Protein AF-A0A7R9CA35-F1 (afdb_monomer)

InterPro domains:
  IPR002125 Cytidine and deoxycytidylate deaminase domain [PF00383] (50-151)
  IPR002125 Cytidine and deoxycytidylate deaminase domain [PF00383] (168-273)
  IPR002125 Cytidine and deoxycytidylate deaminase domain [PS51747] (48-168)
  IPR002125 Cytidine and deoxycytidylate deaminase domain [PS51747] (167-298)
  IPR006262 Cytidine deaminase, homotetrameric [TIGR01354] (52-157)
  IPR006262 Cytidine deaminase, homotetrameric [TIGR01354] (171-296)
  IPR016192 APOBEC/CMP deaminase, zinc-binding [PS00903] (100-141)
  IPR016192 APOBEC/CMP deaminase, zinc-binding [PS00903] (219-262)
  IPR016193 Cytidine deaminase-like [SSF53927] (50-159)
  IPR016193 Cytidine deaminase-like [SSF53927] (167-296)
  IPR050202 Cytidine and Deoxycytidylate Deaminase [PTHR11644] (166-296)

pLDDT: mean 80.81, std 22.02, range [28.42, 98.62]

Foldseek 3Di:
DDDDDDDDDDDDDDDDDDDDDDDDDDPPPPPPVPVVVVVLVVLLPPDQLVVVQQVLQLVQQVVEADPDPPKTKKKWWAANSGDIFIFIWYADPPRVPTDHRLRRRVVVCVVVVTLATAEMEMEIADPPDFDDDDPVSLVVVVVRPPQHWYWTAYSVRLWIKTQHHHPLVLVQQVLQLVQQVVAADPDPPWTKKKWWAFPVGDIFIFIWYADPVRVPTDHGLRRRLVVCVVVVTLGTAEMEMETAPVPPRDFDDDDPVSLLVVVQSPQAYKYWTDYSVDSSIIIIDTSCSVDPPHPDDD

Nearest PDB structures (foldseek):
  2fr6-assembly1_A  TM=9.700E-01  e=1.370E-15  Mus musculus
  1jtk-assembly1_A  TM=9.512E-01  e=8.816E-15  Bacillus subtilis
  1uwz-assembly1_A  TM=9.495E-01  e=9.361E-15  Bacillus subtilis
  1ux0-assembly1_B-2  TM=9.507E-01  e=1.056E-14  Bacillus subtilis
  2d30-assembly1_A  TM=9.631E-01  e=2.930E-14  Bacillus anthracis

Sequence (298 aa):
MLTCEGPGVDGEIGTMAMLGEGRDSWPITVGDTFMSRAANLAKRRRHPNIKQLIRESVSAREMAYAPYSKFTVGAALLCEDGEVVTGCNVENISYGASICAERTALVKAVSCGQIKFRAIAVTADANDGFVPPCGVCRQFIVEFSANMAVYLAKPDFSTVLVSSINSDIQQLVRDSVAARNLAYCPYSKFQVGAALITTDGETFTGCNVENIAYGGSICAERTAIVKAVSSGKQKFKAIAVATDNIKTDSFTSPCGPCRQFIVEFGSDTLVYLAKVNDLATVLVTDIKELLPLSFTDF

Mean predicted aligned error: 13.46 Å

Secondary structure (DSSP, 8-state):
-------------------------------THHHHHHHHHHHTTSPP-HHHHHHHHHHHHTT-B-TTT---EEEEEEETTS-EEEEE-B--SSGGG-B-HHHHHHHHHHHTT---EEEEEEEE--TTS--PPPHHHHHHHHHH-TT-EEEEE-TTSS-EEESS--HHHHHHHHHHHHHHTT-B-TTT---EEEEEEETTS-EEEEE-B--SSGGG-B-HHHHHHHHHHHTT---EEEEEEEE--TTT----PPPHHHHHHHHHT-TT-EEEEEETTEEEEEEEEEHHHHSTT-----

Structure (mmCIF, N/CA/C/O backbone):
data_AF-A0A7R9CA35-F1
#
_entry.id   AF-A0A7R9CA35-F1
#
loop_
_atom_site.group_PDB
_atom_site.id
_atom_si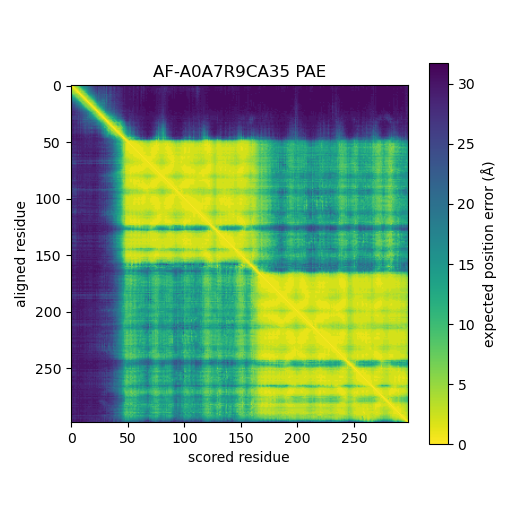te.type_symbol
_atom_site.label_atom_id
_atom_site.label_alt_id
_atom_site.label_comp_id
_atom_site.label_asym_id
_atom_site.label_entity_id
_atom_site.label_seq_id
_atom_site.pdbx_PDB_ins_code
_atom_site.Cartn_x
_atom_site.Cartn_y
_atom_site.Cartn_z
_atom_site.occupancy
_atom_site.B_iso_or_equiv
_atom_site.auth_seq_id
_atom_site.auth_comp_id
_atom_site.auth_asym_id
_atom_site.auth_atom_id
_atom_site.pdbx_PDB_model_num
ATOM 1 N N . MET A 1 1 ? 0.561 -56.477 -36.943 1.00 35.75 1 MET A N 1
ATOM 2 C CA . MET A 1 1 ? 0.472 -57.807 -36.303 1.00 35.75 1 MET A CA 1
ATOM 3 C C . MET A 1 1 ? 0.572 -57.569 -34.805 1.00 35.75 1 MET A C 1
ATOM 5 O O . MET A 1 1 ? 1.575 -57.007 -34.402 1.00 35.75 1 MET A O 1
ATOM 9 N N . LEU A 1 2 ? -0.573 -57.603 -34.105 1.00 32.38 2 LEU A N 1
ATOM 10 C CA . LEU A 1 2 ? -0.983 -58.672 -33.156 1.00 32.38 2 LEU A CA 1
ATOM 11 C C . LEU A 1 2 ? -0.339 -58.419 -31.769 1.00 32.38 2 LEU A C 1
ATOM 13 O O . LEU A 1 2 ? 0.874 -58.305 -31.718 1.00 32.38 2 LEU A O 1
ATOM 17 N N . THR A 1 3 ? -1.027 -58.272 -30.631 1.00 33.59 3 THR A N 1
ATOM 18 C CA . THR A 1 3 ? -2.440 -58.461 -30.238 1.00 33.59 3 THR A CA 1
ATOM 19 C C . THR A 1 3 ? -2.732 -57.714 -28.926 1.00 33.59 3 THR A C 1
ATOM 21 O O . THR A 1 3 ? -1.849 -57.533 -28.092 1.00 33.59 3 THR A O 1
ATOM 24 N N . CYS A 1 4 ? -3.998 -57.325 -28.744 1.00 30.48 4 CYS A N 1
ATOM 25 C CA . CYS A 1 4 ? -4.636 -57.061 -27.453 1.00 30.48 4 CYS A CA 1
ATOM 26 C C . CYS A 1 4 ? -4.977 -58.386 -26.751 1.00 30.48 4 CYS A C 1
ATOM 28 O O . CYS A 1 4 ? -5.426 -59.299 -27.438 1.00 30.48 4 CYS A O 1
ATOM 30 N N . GLU A 1 5 ? -4.921 -58.439 -25.417 1.00 33.19 5 GLU A N 1
ATOM 31 C CA . GLU A 1 5 ? -5.761 -59.343 -24.617 1.00 33.19 5 GLU A CA 1
ATOM 32 C C . GLU A 1 5 ? -6.326 -58.604 -23.395 1.00 33.19 5 GLU A C 1
ATOM 34 O O . GLU A 1 5 ? -5.645 -57.801 -22.757 1.00 33.19 5 GLU A O 1
ATOM 39 N N . GLY A 1 6 ? -7.624 -58.821 -23.171 1.00 33.88 6 GLY A N 1
ATOM 40 C CA . GLY A 1 6 ? -8.457 -58.238 -22.124 1.00 33.88 6 GLY A CA 1
ATOM 41 C C . GLY A 1 6 ? -8.621 -59.151 -20.891 1.00 33.88 6 GLY A C 1
ATOM 42 O O . GLY A 1 6 ? -7.761 -59.988 -20.643 1.00 33.88 6 GLY A O 1
ATOM 43 N N . PRO A 1 7 ? -9.692 -58.965 -20.091 1.00 46.47 7 PRO A N 1
ATOM 44 C CA . PRO A 1 7 ? -9.645 -59.033 -18.627 1.00 46.47 7 PRO A CA 1
ATOM 45 C C . PRO A 1 7 ? -10.129 -60.360 -18.017 1.00 46.47 7 PRO A C 1
ATOM 47 O O . PRO A 1 7 ? -10.939 -61.069 -18.608 1.00 46.47 7 PRO A O 1
ATOM 50 N N . GLY A 1 8 ? -9.693 -60.636 -16.782 1.00 30.84 8 GLY A N 1
ATOM 51 C CA . GLY A 1 8 ? -10.238 -61.688 -15.918 1.00 30.84 8 GLY A CA 1
ATOM 52 C C . GLY A 1 8 ? -11.076 -61.098 -14.782 1.00 30.84 8 GLY A C 1
ATOM 53 O O . GLY A 1 8 ? -10.572 -60.318 -13.975 1.00 30.84 8 GLY A O 1
ATOM 54 N N . VAL A 1 9 ? -12.353 -61.467 -14.756 1.00 41.25 9 VAL A N 1
ATOM 55 C CA . VAL A 1 9 ? -13.297 -61.328 -13.637 1.00 41.25 9 VAL A CA 1
ATOM 56 C C . VAL A 1 9 ? -13.246 -62.593 -12.772 1.00 41.25 9 VAL A C 1
ATOM 58 O O . VAL A 1 9 ? -12.962 -63.661 -13.308 1.00 41.25 9 VAL A O 1
ATOM 61 N N . ASP A 1 10 ? -13.474 -62.457 -11.459 1.00 33.00 10 ASP A N 1
ATOM 62 C CA . ASP A 1 10 ? -14.400 -63.274 -10.640 1.00 33.00 10 ASP A CA 1
ATOM 63 C C . ASP A 1 10 ? -14.016 -63.283 -9.145 1.00 33.00 10 ASP A C 1
ATOM 65 O O . ASP A 1 10 ? -12.854 -63.473 -8.786 1.00 33.00 10 ASP A O 1
ATOM 69 N N . GLY A 1 11 ? -15.026 -63.149 -8.270 1.00 31.33 11 GLY A N 1
ATOM 70 C CA . GLY A 1 11 ? -14.991 -63.721 -6.916 1.00 31.33 11 GLY A CA 1
ATOM 71 C C . GLY A 1 11 ? -15.410 -62.812 -5.754 1.00 31.33 11 GLY A C 1
ATOM 72 O O . GLY A 1 11 ? -14.559 -62.322 -5.018 1.00 31.33 11 GLY A O 1
ATOM 73 N N . GLU A 1 12 ? -16.719 -62.660 -5.532 1.00 38.72 12 GLU A N 1
ATOM 74 C CA . GLU A 1 12 ? -17.298 -62.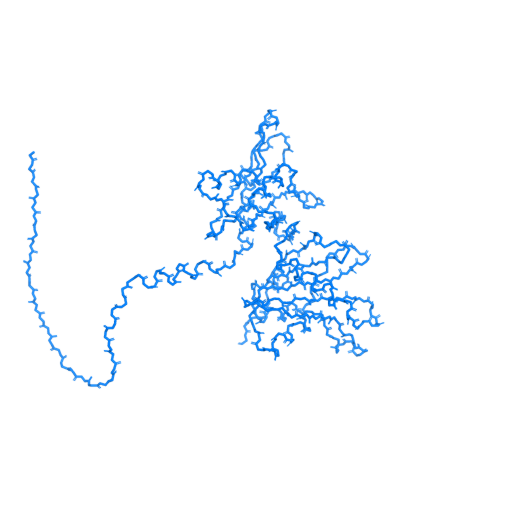239 -4.247 1.00 38.72 12 GLU A CA 1
ATOM 75 C C . GLU A 1 12 ? -17.098 -63.309 -3.156 1.00 38.72 12 GLU A C 1
ATOM 77 O O . GLU A 1 12 ? -17.287 -64.499 -3.405 1.00 38.72 12 GLU A O 1
ATOM 82 N N . ILE A 1 13 ? -16.851 -62.879 -1.915 1.00 36.47 13 ILE A N 1
ATOM 83 C CA . ILE A 1 13 ? -17.350 -63.562 -0.710 1.00 36.47 13 ILE A CA 1
ATOM 84 C C . ILE A 1 13 ? -17.593 -62.514 0.375 1.00 36.47 13 ILE A C 1
ATOM 86 O O . ILE A 1 13 ? -16.672 -61.844 0.841 1.00 36.47 13 ILE A O 1
ATOM 90 N N . GLY A 1 14 ? -18.866 -62.346 0.728 1.00 31.11 14 GLY A N 1
ATOM 91 C CA . GLY A 1 14 ? -19.321 -61.435 1.765 1.00 31.11 14 GLY A CA 1
ATOM 92 C C . GLY A 1 14 ? -19.189 -62.007 3.175 1.00 31.11 14 GLY A C 1
ATOM 93 O O . GLY A 1 14 ? -19.218 -63.218 3.387 1.00 31.11 14 GLY A O 1
ATOM 94 N N . THR A 1 15 ? -19.168 -61.099 4.148 1.00 36.38 15 THR A N 1
ATOM 95 C CA . THR A 1 15 ? -19.525 -61.401 5.535 1.00 36.38 15 THR A CA 1
ATOM 96 C C . THR A 1 15 ? -20.437 -60.287 6.039 1.00 36.38 15 THR A C 1
ATOM 98 O O . THR A 1 15 ? -20.001 -59.162 6.273 1.00 36.38 15 THR A O 1
ATOM 101 N N . MET A 1 16 ? -21.730 -60.599 6.166 1.00 29.47 16 MET A N 1
ATOM 102 C CA . MET A 1 16 ? -22.692 -59.795 6.919 1.00 29.47 16 MET A CA 1
ATOM 103 C C . MET A 1 16 ? -22.379 -59.900 8.415 1.00 29.47 16 MET A C 1
ATOM 105 O O . MET A 1 16 ? -22.280 -61.005 8.947 1.00 29.47 16 MET A O 1
ATOM 109 N N . ALA A 1 17 ? -22.342 -58.764 9.105 1.00 33.31 17 ALA A N 1
ATOM 110 C CA . ALA A 1 17 ? -22.618 -58.690 10.535 1.00 33.31 17 ALA A CA 1
ATOM 111 C C . ALA A 1 17 ? -23.744 -57.671 10.757 1.00 33.31 17 ALA A C 1
ATOM 113 O O . ALA A 1 17 ? -23.716 -56.559 10.232 1.00 33.31 17 ALA A O 1
ATOM 114 N N . MET A 1 18 ? -24.770 -58.123 11.476 1.00 29.39 18 MET A N 1
ATOM 115 C CA . MET A 1 18 ? -26.049 -57.458 11.710 1.00 29.39 18 MET A CA 1
ATOM 116 C C . MET A 1 18 ? -25.934 -56.258 12.668 1.00 29.39 18 MET A C 1
ATOM 118 O O . MET A 1 18 ? -25.390 -56.374 13.760 1.00 29.39 18 MET A O 1
ATOM 122 N N . LEU A 1 19 ? -26.502 -55.139 12.212 1.00 30.81 19 LEU A N 1
ATOM 123 C CA . LEU A 1 19 ? -27.380 -54.166 12.882 1.00 30.81 19 LEU A CA 1
ATOM 124 C C . LEU A 1 19 ? -27.289 -53.966 14.412 1.00 30.81 19 LEU A C 1
ATOM 126 O O . LEU A 1 19 ? -27.700 -54.813 15.201 1.00 30.81 19 LEU A O 1
ATOM 130 N N . GLY A 1 20 ? -26.936 -52.732 14.788 1.00 28.97 20 GLY A N 1
ATOM 131 C CA . GLY A 1 20 ? -27.356 -52.054 16.017 1.00 28.97 20 GLY A CA 1
ATOM 132 C C . GLY A 1 20 ? -27.828 -50.637 15.666 1.00 28.97 20 GLY A C 1
ATOM 133 O O . GLY A 1 20 ? -27.117 -49.891 14.999 1.00 28.97 20 GLY A O 1
ATOM 134 N N . GLU A 1 21 ? -29.064 -50.319 16.037 1.00 32.28 21 GLU A N 1
ATOM 135 C CA . GLU A 1 21 ? -29.878 -49.187 15.579 1.00 32.28 21 GLU A CA 1
ATOM 136 C C . GLU A 1 21 ? -29.430 -47.811 16.110 1.00 32.28 21 GLU A C 1
ATOM 138 O O . GLU A 1 21 ? -29.027 -47.687 17.266 1.00 32.28 21 GLU A O 1
ATOM 143 N N . GLY A 1 22 ? -29.620 -46.745 15.312 1.00 28.59 22 GLY A N 1
ATOM 144 C CA . GLY A 1 22 ? -29.731 -45.389 15.866 1.00 28.59 22 GLY A CA 1
ATOM 145 C C . GLY A 1 22 ? -29.418 -44.199 14.949 1.00 28.59 22 GLY A C 1
ATOM 146 O O . GLY A 1 22 ? -28.342 -43.627 15.059 1.00 28.59 22 GLY A O 1
ATOM 147 N N . ARG A 1 23 ? -30.444 -43.745 14.211 1.00 31.84 23 ARG A N 1
ATOM 148 C CA . ARG A 1 23 ? -30.693 -42.374 13.694 1.00 31.84 23 ARG A CA 1
ATOM 149 C C . ARG A 1 23 ? -29.900 -41.859 12.472 1.00 31.84 23 ARG A C 1
ATOM 151 O O . ARG A 1 23 ? -28.721 -41.542 12.539 1.00 31.84 23 ARG A O 1
ATOM 158 N N . ASP A 1 24 ? -30.667 -41.691 11.390 1.00 38.12 24 ASP A N 1
ATOM 159 C CA . ASP A 1 24 ? -30.582 -40.687 10.321 1.00 38.12 24 ASP A CA 1
ATOM 160 C C . ASP A 1 24 ? -29.220 -40.431 9.659 1.00 38.12 24 ASP A C 1
ATOM 162 O O . ASP A 1 24 ? -28.545 -39.438 9.920 1.00 38.12 24 ASP A O 1
ATOM 166 N N . SER A 1 25 ? -28.878 -41.258 8.668 1.00 28.75 25 SER A N 1
ATOM 167 C CA . SER A 1 25 ? -27.943 -40.854 7.613 1.00 28.75 25 SER A CA 1
ATOM 168 C C . SER A 1 25 ? -28.468 -41.273 6.237 1.00 28.75 25 SER A C 1
ATOM 170 O O . SER A 1 25 ? -28.515 -42.446 5.879 1.00 28.75 25 SER A O 1
ATOM 172 N N . TRP A 1 26 ? -28.900 -40.284 5.453 1.00 28.42 26 TRP A N 1
ATOM 173 C CA . TRP A 1 26 ? -29.077 -40.432 4.009 1.00 28.42 26 TRP A CA 1
ATOM 174 C C . TRP A 1 26 ? -27.687 -40.481 3.358 1.00 28.42 26 TRP A C 1
ATOM 176 O O . TRP A 1 26 ? -26.881 -39.587 3.636 1.00 28.42 26 TRP A O 1
ATOM 186 N N . PRO A 1 27 ? -27.374 -41.434 2.461 1.00 29.55 27 PRO A N 1
ATOM 187 C CA . PRO A 1 27 ? -26.134 -41.382 1.707 1.00 29.55 27 PRO A CA 1
ATOM 188 C C . PRO A 1 27 ? -26.319 -40.396 0.550 1.00 29.55 27 PRO A C 1
ATOM 190 O O . PRO A 1 27 ? -26.683 -40.772 -0.561 1.00 29.55 27 PRO A O 1
ATOM 193 N N . ILE A 1 28 ? -26.088 -39.108 0.801 1.00 33.56 28 ILE A N 1
ATOM 194 C CA . ILE A 1 28 ? -25.865 -38.161 -0.292 1.00 33.56 28 ILE A CA 1
ATOM 195 C C . ILE A 1 28 ? -24.422 -38.371 -0.743 1.00 33.56 28 ILE A C 1
ATOM 197 O O . ILE A 1 28 ? -23.481 -37.907 -0.101 1.00 33.56 28 ILE A O 1
ATOM 201 N N . THR A 1 29 ? -24.235 -39.082 -1.851 1.00 32.97 29 THR A N 1
ATOM 202 C CA . THR A 1 29 ? -22.965 -39.078 -2.578 1.00 32.97 29 THR A CA 1
ATOM 203 C C . THR A 1 29 ? -22.799 -37.687 -3.187 1.00 32.97 29 THR A C 1
ATOM 205 O O . THR A 1 29 ? -23.335 -37.377 -4.250 1.00 32.97 29 THR A O 1
ATOM 208 N N . VAL A 1 30 ? -22.103 -36.796 -2.479 1.00 33.69 30 VAL A N 1
ATOM 209 C CA . VAL A 1 30 ? -21.713 -35.498 -3.031 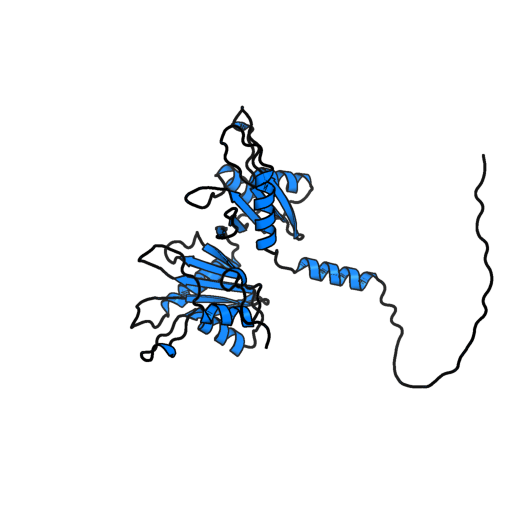1.00 33.69 30 VAL A CA 1
ATOM 210 C C . VAL A 1 30 ? -20.568 -35.765 -4.000 1.00 33.69 30 VAL A C 1
ATOM 212 O O . VAL A 1 30 ? -19.435 -35.970 -3.580 1.00 33.69 30 VAL A O 1
ATOM 215 N N . GLY A 1 31 ? -20.873 -35.812 -5.298 1.00 29.69 31 GLY A N 1
ATOM 216 C CA . GLY A 1 31 ? -19.854 -35.948 -6.335 1.00 29.69 31 GLY A CA 1
ATOM 217 C C . GLY A 1 31 ? -18.775 -34.865 -6.212 1.00 29.69 31 GLY A C 1
ATOM 218 O O . GLY A 1 31 ? -19.074 -33.704 -5.904 1.00 29.69 31 GLY A O 1
ATOM 219 N N . ASP A 1 32 ? -17.529 -35.244 -6.507 1.00 37.75 32 ASP A N 1
ATOM 220 C CA . ASP A 1 32 ? -16.278 -34.463 -6.399 1.00 37.75 32 ASP A CA 1
ATOM 221 C C . ASP A 1 32 ? -16.275 -33.087 -7.111 1.00 37.75 32 ASP A C 1
ATOM 223 O O . ASP A 1 32 ? -15.336 -32.287 -7.027 1.00 37.75 32 ASP A O 1
ATOM 227 N N . THR A 1 33 ? -17.362 -32.737 -7.789 1.00 40.84 33 THR A N 1
ATOM 228 C CA . THR A 1 33 ? -17.578 -31.458 -8.467 1.00 40.84 33 THR A CA 1
ATOM 229 C C . THR A 1 33 ? -18.056 -30.312 -7.564 1.00 40.84 33 THR A C 1
ATOM 231 O O . THR A 1 33 ? -18.001 -29.157 -7.990 1.00 40.84 33 THR A O 1
ATOM 234 N N . PHE A 1 34 ? -18.501 -30.569 -6.323 1.00 35.84 34 PHE A N 1
ATOM 235 C CA . PHE A 1 34 ? -18.959 -29.493 -5.420 1.00 35.84 34 PHE A CA 1
ATOM 236 C C . PHE A 1 34 ? -17.832 -28.926 -4.537 1.00 35.84 34 PHE A C 1
ATOM 238 O O . PHE A 1 34 ? -17.705 -27.706 -4.399 1.00 35.84 34 PHE A O 1
ATOM 245 N N . MET A 1 35 ? -16.937 -29.785 -4.035 1.00 32.56 35 MET A N 1
ATOM 246 C CA . MET A 1 35 ? -15.758 -29.366 -3.260 1.00 32.56 35 MET A CA 1
ATOM 247 C C . MET A 1 35 ? -14.710 -28.654 -4.129 1.00 32.56 35 MET A C 1
ATOM 249 O O . MET A 1 35 ? -14.099 -27.679 -3.691 1.00 32.56 35 MET A O 1
ATOM 253 N N . SER A 1 36 ? -14.556 -29.055 -5.396 1.00 35.44 36 SER A N 1
ATOM 254 C CA . SER A 1 36 ? -13.634 -28.411 -6.346 1.00 35.44 36 SER A CA 1
ATOM 255 C C . SER A 1 36 ? -14.113 -27.030 -6.814 1.00 35.44 36 SER A C 1
ATOM 257 O O . SER A 1 36 ? -13.292 -26.139 -7.047 1.00 35.44 36 SER A O 1
ATOM 259 N N . ARG A 1 37 ? -15.431 -26.795 -6.886 1.00 36.41 37 ARG A N 1
ATOM 260 C CA . ARG A 1 37 ? -16.004 -25.463 -7.149 1.00 36.41 37 ARG A CA 1
ATOM 261 C C . ARG A 1 37 ? -15.918 -24.550 -5.930 1.00 36.41 37 ARG A C 1
ATOM 263 O O . ARG A 1 37 ? -15.516 -23.403 -6.096 1.00 36.41 37 ARG A O 1
ATOM 270 N N . ALA A 1 38 ? -16.208 -25.043 -4.725 1.00 35.78 38 ALA A N 1
ATOM 271 C CA . ALA A 1 38 ? -16.075 -24.267 -3.489 1.00 35.78 38 ALA A CA 1
ATOM 272 C C . ALA A 1 38 ? -14.611 -23.893 -3.186 1.00 35.78 38 ALA A C 1
ATOM 274 O O . ALA A 1 38 ? -14.333 -22.744 -2.845 1.00 35.78 38 ALA A O 1
ATOM 275 N N . ALA A 1 39 ? -13.658 -24.806 -3.411 1.00 35.47 39 ALA A N 1
ATOM 276 C CA . ALA A 1 39 ? -12.225 -24.532 -3.278 1.00 35.47 39 ALA A CA 1
ATOM 277 C C . ALA A 1 39 ? -11.708 -23.529 -4.331 1.00 35.47 39 ALA A C 1
ATOM 279 O O . ALA A 1 39 ? -10.893 -22.660 -4.012 1.00 35.47 39 ALA A O 1
ATOM 280 N N . ASN A 1 40 ? -12.222 -23.579 -5.568 1.00 35.16 40 ASN A N 1
ATOM 281 C CA . ASN A 1 40 ? -11.909 -22.585 -6.604 1.00 35.16 40 ASN A CA 1
ATOM 282 C C . ASN A 1 40 ? -12.589 -21.223 -6.360 1.00 35.16 40 ASN A C 1
ATOM 284 O O . ASN A 1 40 ? -11.999 -20.182 -6.642 1.00 35.16 40 ASN A O 1
ATOM 288 N N . LEU A 1 41 ? -13.792 -21.195 -5.780 1.00 34.69 41 LEU A N 1
ATOM 289 C CA . LEU A 1 41 ? -14.470 -19.967 -5.340 1.00 34.69 41 LEU A CA 1
ATOM 290 C C . LEU A 1 41 ? -13.784 -19.332 -4.118 1.00 34.69 41 LEU A C 1
ATOM 292 O O . LEU A 1 41 ? -13.698 -18.107 -4.042 1.00 34.69 41 LEU A O 1
ATOM 296 N N . ALA A 1 42 ? -13.231 -20.142 -3.210 1.00 32.56 42 ALA A N 1
ATOM 297 C CA . ALA A 1 42 ? -12.430 -19.680 -2.077 1.00 32.56 42 ALA A CA 1
ATOM 298 C C . ALA A 1 42 ? -11.055 -19.135 -2.511 1.00 32.56 42 ALA A C 1
ATOM 300 O O . ALA A 1 42 ? -10.585 -18.151 -1.938 1.00 32.56 42 ALA A O 1
ATOM 301 N N . LYS A 1 43 ? -10.438 -19.696 -3.565 1.00 35.03 43 LYS A N 1
ATOM 302 C CA . LYS A 1 43 ? -9.240 -19.113 -4.205 1.00 35.03 43 LYS A CA 1
ATOM 303 C C . LYS A 1 43 ? -9.532 -17.773 -4.892 1.00 35.03 43 LYS A C 1
ATOM 305 O O . LYS A 1 43 ? -8.723 -16.860 -4.785 1.00 35.03 43 LYS A O 1
ATOM 310 N N . ARG A 1 44 ? -10.708 -17.612 -5.513 1.00 37.59 44 ARG A N 1
ATOM 311 C CA . ARG A 1 44 ? -11.120 -16.378 -6.218 1.00 37.59 44 ARG A CA 1
ATOM 312 C C . ARG A 1 44 ? -11.368 -15.159 -5.316 1.00 37.59 44 ARG A C 1
ATOM 314 O O . ARG A 1 44 ? -11.460 -14.050 -5.835 1.00 37.59 44 ARG A O 1
ATOM 321 N N . ARG A 1 45 ? -11.488 -15.336 -3.992 1.00 34.97 45 ARG A N 1
ATOM 322 C CA . ARG A 1 45 ? -11.803 -14.256 -3.028 1.00 34.97 45 ARG A CA 1
ATOM 323 C C . ARG A 1 45 ? -10.712 -13.995 -1.988 1.00 34.97 45 ARG A C 1
ATOM 325 O O . ARG A 1 45 ? -10.966 -13.273 -1.028 1.00 34.97 45 ARG A O 1
ATOM 332 N N . ARG A 1 46 ? -9.503 -14.542 -2.149 1.00 39.31 46 ARG A N 1
ATOM 333 C CA . ARG A 1 46 ? -8.360 -14.036 -1.379 1.00 39.31 46 ARG A CA 1
ATOM 334 C C . ARG A 1 46 ? -7.936 -12.720 -2.012 1.00 39.31 46 ARG A C 1
ATOM 336 O O . ARG A 1 46 ? -7.595 -12.694 -3.193 1.00 39.31 46 ARG A O 1
ATOM 343 N N . HIS A 1 47 ? -7.984 -11.633 -1.240 1.00 41.59 47 HIS A N 1
ATOM 344 C CA . HIS A 1 47 ? -7.256 -10.434 -1.640 1.00 41.59 47 HIS A CA 1
ATOM 345 C C . HIS A 1 47 ? -5.819 -10.842 -1.934 1.00 41.59 47 HIS A C 1
ATOM 347 O O . HIS A 1 47 ? -5.260 -11.654 -1.187 1.00 41.59 47 HIS A O 1
ATOM 353 N N . PRO A 1 48 ? -5.242 -10.347 -3.034 1.00 53.38 48 PRO A N 1
ATOM 354 C CA . PRO A 1 48 ? -3.865 -10.655 -3.353 1.00 53.38 48 PRO A CA 1
ATOM 355 C C . PRO A 1 48 ? -2.994 -10.320 -2.154 1.00 53.38 48 PRO A C 1
ATOM 357 O O . PRO A 1 48 ? -3.110 -9.242 -1.569 1.00 53.38 48 PRO A O 1
ATOM 360 N N . ASN A 1 49 ? -2.136 -11.260 -1.769 1.00 71.06 49 ASN A N 1
ATOM 361 C CA . ASN A 1 49 ? -1.159 -10.986 -0.738 1.00 71.06 49 ASN A CA 1
ATOM 362 C C . ASN A 1 49 ? -0.167 -9.979 -1.332 1.00 71.06 49 ASN A C 1
ATOM 364 O O . ASN A 1 49 ? 0.736 -10.364 -2.068 1.00 71.06 49 ASN A O 1
ATOM 368 N N . ILE A 1 50 ? -0.359 -8.687 -1.057 1.00 75.00 50 ILE A N 1
ATOM 369 C CA . ILE A 1 50 ? 0.505 -7.608 -1.557 1.00 75.00 50 ILE A CA 1
ATOM 370 C C . ILE A 1 50 ? 1.973 -7.908 -1.219 1.00 75.00 50 ILE A C 1
ATOM 372 O O . ILE A 1 50 ? 2.846 -7.661 -2.044 1.00 75.00 50 ILE A O 1
ATOM 376 N N . LYS A 1 51 ? 2.252 -8.560 -0.077 1.00 74.69 51 LYS A N 1
ATOM 377 C CA . LYS A 1 51 ? 3.607 -9.018 0.266 1.00 74.69 51 LYS A CA 1
ATOM 378 C C . LYS A 1 51 ? 4.155 -10.028 -0.737 1.00 74.69 51 LYS A C 1
ATOM 380 O O . LYS A 1 51 ? 5.340 -10.012 -1.041 1.00 74.69 51 LYS A O 1
ATOM 385 N N . GLN A 1 52 ? 3.324 -10.952 -1.219 1.00 84.00 52 GLN A N 1
ATOM 386 C CA . GLN A 1 52 ? 3.730 -11.878 -2.274 1.00 84.00 52 GLN A CA 1
ATOM 387 C C . GLN A 1 52 ? 4.047 -11.110 -3.557 1.00 84.00 52 GLN A C 1
ATOM 389 O O . GLN A 1 52 ? 5.119 -11.318 -4.109 1.00 84.00 52 GLN A O 1
ATOM 394 N N . LEU A 1 53 ? 3.185 -10.173 -3.963 1.00 87.88 53 LEU A N 1
ATOM 395 C CA . LEU A 1 53 ? 3.411 -9.361 -5.160 1.00 87.88 53 LEU A CA 1
ATOM 396 C C . LEU A 1 53 ? 4.739 -8.589 -5.082 1.00 87.88 53 LEU A C 1
ATOM 398 O O . LEU A 1 53 ? 5.517 -8.602 -6.029 1.00 87.88 53 LEU A O 1
ATOM 402 N N . ILE A 1 54 ? 5.041 -7.987 -3.928 1.00 88.06 54 ILE A N 1
ATOM 403 C CA . ILE A 1 54 ? 6.307 -7.277 -3.699 1.00 88.06 54 ILE A CA 1
ATOM 404 C C . ILE A 1 54 ? 7.501 -8.243 -3.682 1.00 88.06 54 ILE A C 1
ATOM 406 O O . ILE A 1 54 ? 8.536 -7.958 -4.272 1.00 88.06 54 ILE A O 1
ATOM 410 N N . ARG A 1 55 ? 7.388 -9.410 -3.035 1.00 88.94 55 ARG A N 1
ATOM 411 C CA . ARG A 1 55 ? 8.454 -10.433 -3.060 1.00 88.94 55 ARG A CA 1
ATOM 412 C C . ARG A 1 55 ? 8.768 -10.900 -4.469 1.00 88.94 55 ARG A C 1
ATOM 414 O O . ARG A 1 55 ? 9.937 -11.057 -4.811 1.00 88.94 55 ARG A O 1
ATOM 421 N N . GLU A 1 56 ? 7.745 -11.070 -5.289 1.00 93.62 56 GLU A N 1
ATOM 422 C CA . GLU A 1 56 ? 7.919 -11.441 -6.685 1.00 93.62 56 GLU A CA 1
ATOM 423 C C . GLU A 1 56 ? 8.559 -10.314 -7.507 1.00 93.62 56 GLU A C 1
ATOM 425 O O . GLU A 1 56 ? 9.427 -10.607 -8.327 1.00 93.62 56 GLU A O 1
ATOM 430 N N . SER A 1 57 ? 8.238 -9.036 -7.257 1.00 95.06 57 SER A N 1
ATOM 431 C CA . SER A 1 57 ? 8.911 -7.921 -7.944 1.00 95.06 57 SER A CA 1
ATOM 432 C C . SER A 1 57 ? 10.373 -7.776 -7.518 1.00 95.06 57 SER A C 1
ATOM 434 O O . SER A 1 57 ? 11.226 -7.533 -8.371 1.00 95.06 57 SER A O 1
ATOM 436 N N . VAL A 1 58 ? 10.690 -7.997 -6.236 1.00 92.81 58 VAL A N 1
ATOM 437 C CA . VAL A 1 58 ? 12.076 -8.039 -5.736 1.00 92.81 58 VAL A CA 1
ATOM 438 C C . VAL A 1 58 ? 12.847 -9.188 -6.385 1.00 92.81 58 VAL A C 1
ATOM 440 O O . VAL A 1 58 ? 13.927 -8.966 -6.919 1.00 92.81 58 VAL A O 1
ATOM 443 N N . SER A 1 59 ? 12.283 -10.398 -6.426 1.00 94.44 59 SER A N 1
ATOM 444 C CA . SER A 1 59 ? 12.944 -11.535 -7.078 1.00 94.44 59 SER A CA 1
ATOM 445 C C . SER A 1 59 ? 13.121 -11.326 -8.584 1.00 94.44 59 SER A C 1
ATOM 447 O O . SER A 1 59 ? 14.131 -11.745 -9.141 1.00 94.44 59 SER A O 1
ATOM 449 N N . ALA A 1 60 ? 12.157 -10.690 -9.257 1.00 96.75 60 ALA A N 1
ATOM 450 C CA . ALA A 1 60 ? 12.241 -10.416 -10.687 1.00 96.75 60 ALA A CA 1
ATOM 451 C C . ALA A 1 60 ? 13.373 -9.436 -11.021 1.00 96.75 60 ALA A C 1
ATOM 453 O O . ALA A 1 60 ? 14.010 -9.575 -12.063 1.00 96.75 60 ALA A O 1
ATOM 454 N N . ARG A 1 61 ? 13.653 -8.475 -10.132 1.00 96.19 61 ARG A N 1
ATOM 455 C CA . ARG A 1 61 ? 14.731 -7.490 -10.294 1.00 96.19 61 ARG A CA 1
ATOM 456 C C . ARG A 1 61 ? 16.097 -8.147 -10.495 1.00 96.19 61 ARG A C 1
ATOM 458 O O . ARG A 1 61 ? 16.876 -7.664 -11.311 1.00 96.19 61 ARG A O 1
ATOM 465 N N . GLU A 1 62 ? 16.364 -9.249 -9.799 1.00 95.44 62 GLU A N 1
ATOM 466 C CA . GLU A 1 62 ? 17.636 -9.985 -9.887 1.00 95.44 62 GLU A CA 1
ATOM 467 C C . GLU A 1 62 ? 17.887 -10.584 -11.283 1.00 95.44 62 GLU A C 1
ATOM 469 O O . GLU A 1 62 ? 19.018 -10.906 -11.633 1.00 95.44 62 GLU A O 1
ATOM 474 N N . MET A 1 63 ? 16.843 -10.685 -12.113 1.00 97.00 63 MET A N 1
ATOM 475 C CA . MET A 1 63 ? 16.926 -11.182 -13.490 1.00 97.00 63 MET A CA 1
ATOM 476 C C . MET A 1 63 ? 17.153 -10.072 -14.528 1.00 97.00 63 MET A C 1
ATOM 478 O O . MET A 1 63 ? 17.190 -10.360 -15.725 1.00 97.00 63 MET A O 1
ATOM 482 N N . ALA A 1 64 ? 17.264 -8.811 -14.102 1.00 97.38 64 ALA A N 1
ATOM 483 C CA . ALA A 1 64 ? 17.403 -7.671 -15.000 1.00 97.38 64 ALA A CA 1
ATOM 484 C C . ALA A 1 64 ? 18.697 -7.726 -15.826 1.00 97.38 64 ALA A C 1
ATOM 486 O O . ALA A 1 64 ? 19.791 -7.964 -15.311 1.00 97.38 64 ALA A O 1
ATOM 487 N N . TYR A 1 65 ? 18.583 -7.398 -17.112 1.00 97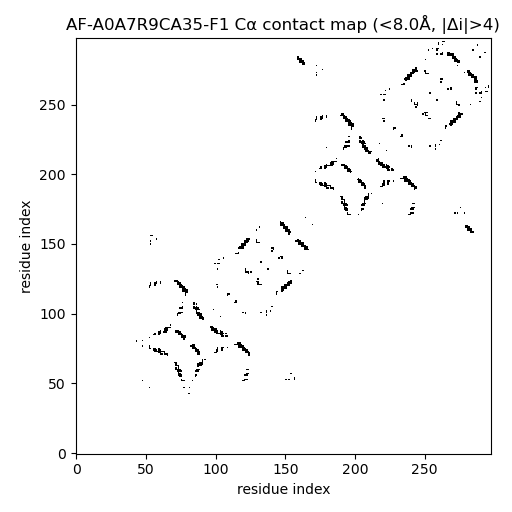.56 65 TYR A N 1
ATOM 488 C CA . TYR A 1 65 ? 19.730 -7.187 -17.989 1.00 97.56 65 TYR A CA 1
ATOM 489 C C . TYR A 1 65 ? 19.961 -5.683 -18.149 1.00 97.56 65 TYR A C 1
ATOM 491 O O . TYR A 1 65 ? 19.354 -5.049 -19.011 1.00 97.56 65 TYR A O 1
ATOM 499 N N . ALA A 1 66 ? 20.825 -5.111 -17.303 1.00 96.50 66 ALA A N 1
ATOM 500 C CA . ALA A 1 66 ? 21.080 -3.666 -17.249 1.00 96.50 66 ALA A CA 1
ATOM 501 C C . ALA A 1 66 ? 22.577 -3.288 -17.356 1.00 96.50 66 ALA A C 1
ATOM 503 O O . ALA A 1 66 ? 23.138 -2.674 -16.441 1.00 96.50 66 ALA A O 1
ATOM 504 N N . PRO A 1 67 ? 23.294 -3.689 -18.426 1.00 96.44 67 PRO A N 1
ATOM 505 C CA . PRO A 1 67 ? 24.723 -3.429 -18.544 1.00 96.44 67 PRO A CA 1
ATOM 506 C C . PRO A 1 67 ? 25.074 -1.953 -18.774 1.00 96.44 67 PRO A C 1
ATOM 508 O O . PRO A 1 67 ? 26.221 -1.601 -18.494 1.00 96.44 67 PRO A O 1
ATOM 511 N N . TYR A 1 68 ? 24.152 -1.113 -19.254 1.00 95.06 68 TYR A N 1
ATOM 512 C CA . TYR A 1 68 ? 24.423 0.290 -19.574 1.00 95.06 68 TYR A CA 1
ATOM 513 C C . TYR A 1 68 ? 24.155 1.190 -18.371 1.00 95.06 68 TYR A C 1
ATOM 515 O O . TYR A 1 68 ? 25.057 1.906 -17.943 1.00 95.06 68 TYR A O 1
ATOM 523 N N . SER A 1 69 ? 22.954 1.128 -17.787 1.00 93.31 69 SER A N 1
ATOM 524 C CA . SER A 1 69 ? 22.605 1.991 -16.64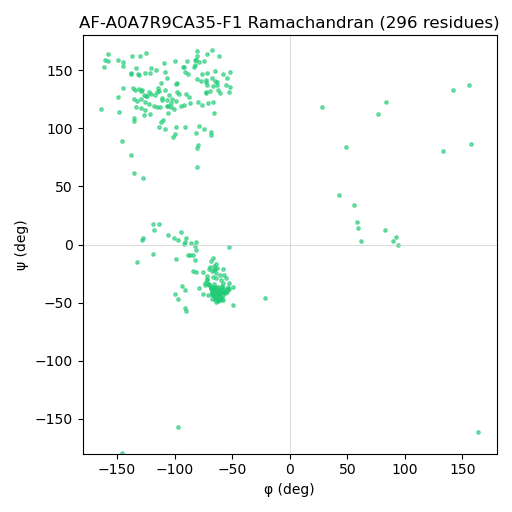6 1.00 93.31 69 SER A CA 1
ATOM 525 C C . SER A 1 69 ? 23.114 1.473 -15.301 1.00 93.31 69 SER A C 1
ATOM 527 O O . SER A 1 69 ? 23.242 2.254 -14.362 1.00 93.31 69 SER A O 1
ATOM 529 N N . LYS A 1 70 ? 23.368 0.159 -15.190 1.00 94.81 70 LYS A N 1
ATOM 530 C CA . LYS A 1 70 ? 23.584 -0.551 -13.913 1.00 94.81 70 LYS A CA 1
ATOM 531 C C . LYS A 1 70 ? 22.411 -0.427 -12.936 1.00 94.81 70 LYS A C 1
ATOM 533 O O . LYS A 1 70 ? 22.568 -0.672 -11.744 1.00 94.81 70 LYS A O 1
ATOM 538 N N . PHE A 1 71 ? 21.235 -0.076 -13.444 1.00 94.44 71 PHE A N 1
ATOM 539 C CA . PHE A 1 71 ? 20.045 0.170 -12.655 1.00 94.44 71 PHE A CA 1
ATOM 540 C C . PHE A 1 71 ? 19.022 -0.942 -12.889 1.00 94.44 71 PHE A C 1
ATOM 542 O O . PHE A 1 71 ? 18.414 -1.046 -13.957 1.00 94.44 71 PHE A O 1
ATOM 549 N N . THR A 1 72 ? 18.861 -1.810 -11.893 1.00 95.94 72 THR A N 1
ATOM 550 C CA . THR A 1 72 ? 17.992 -2.986 -11.981 1.00 95.94 72 THR A CA 1
ATOM 551 C C . THR A 1 72 ? 16.624 -2.703 -11.373 1.00 95.94 72 THR A C 1
ATOM 553 O O . THR A 1 72 ? 16.496 -2.235 -10.237 1.00 95.94 72 THR A O 1
ATOM 556 N N . VAL A 1 73 ? 15.590 -3.021 -12.148 1.00 96.94 73 VAL A N 1
ATOM 557 C CA . VAL A 1 73 ? 14.178 -2.841 -11.818 1.00 96.94 73 VAL A CA 1
ATOM 558 C C . VAL A 1 73 ? 13.456 -4.164 -12.039 1.00 96.94 73 VAL A C 1
ATOM 560 O O . VAL A 1 73 ? 13.606 -4.807 -13.080 1.00 96.94 73 VAL A O 1
ATOM 563 N N . GLY A 1 74 ? 12.646 -4.560 -11.067 1.00 97.44 74 GLY A N 1
ATOM 564 C CA . GLY A 1 74 ? 11.740 -5.697 -11.156 1.00 97.44 74 GLY A CA 1
ATOM 565 C C . GLY A 1 74 ? 10.291 -5.252 -11.046 1.00 97.44 74 GLY A C 1
ATOM 566 O O . GLY A 1 74 ? 9.983 -4.250 -10.404 1.00 97.44 74 GLY A O 1
ATOM 567 N N . ALA A 1 75 ? 9.393 -5.994 -11.678 1.00 97.06 75 ALA A N 1
ATOM 568 C CA . ALA A 1 75 ? 7.963 -5.775 -11.606 1.00 97.06 75 ALA A CA 1
ATOM 569 C C . ALA A 1 75 ? 7.213 -7.100 -11.458 1.00 97.06 75 ALA A C 1
ATOM 571 O O . ALA A 1 75 ? 7.625 -8.125 -12.002 1.00 97.06 75 ALA A O 1
ATOM 572 N N . ALA A 1 76 ? 6.094 -7.067 -10.747 1.00 96.62 76 ALA A N 1
ATOM 573 C CA . ALA A 1 76 ? 5.172 -8.186 -10.621 1.00 96.62 76 ALA A CA 1
ATOM 574 C C . ALA A 1 76 ? 3.746 -7.685 -10.833 1.00 96.62 76 ALA A C 1
ATOM 576 O O . ALA A 1 76 ? 3.267 -6.817 -10.107 1.00 96.62 76 ALA A O 1
ATOM 577 N N . LEU A 1 77 ? 3.089 -8.211 -11.858 1.00 95.19 77 LEU A N 1
ATOM 578 C CA . LEU A 1 77 ? 1.755 -7.834 -12.293 1.00 95.19 77 LEU A CA 1
ATOM 579 C C . LEU A 1 77 ? 0.749 -8.877 -11.820 1.00 95.19 77 LEU A C 1
ATOM 581 O O . LEU A 1 77 ? 0.880 -10.054 -12.133 1.00 95.19 77 LEU A O 1
ATOM 585 N N . LEU A 1 78 ? -0.272 -8.437 -11.100 1.00 92.94 78 LEU A N 1
ATOM 586 C CA . LEU A 1 78 ? -1.356 -9.277 -10.622 1.00 92.94 78 LEU A CA 1
ATOM 587 C C . LEU A 1 78 ? -2.542 -9.241 -11.591 1.00 92.94 78 LEU A C 1
ATOM 589 O O . LEU A 1 78 ? -3.179 -8.195 -11.771 1.00 92.94 78 LEU A O 1
ATOM 593 N N . CYS A 1 79 ? -2.892 -10.404 -12.127 1.00 91.62 79 CYS A N 1
ATOM 594 C CA . CYS A 1 79 ? -4.055 -10.618 -12.980 1.00 91.62 79 CYS A CA 1
ATOM 595 C C . CYS A 1 79 ? -5.352 -10.763 -12.165 1.00 91.62 79 CYS A C 1
ATOM 597 O O . CYS A 1 79 ? -5.347 -11.012 -10.955 1.00 91.62 79 CYS A O 1
ATOM 599 N N . GLU A 1 80 ? -6.497 -10.594 -12.829 1.00 87.12 80 GLU A N 1
ATOM 600 C CA . GLU A 1 80 ? -7.825 -10.657 -12.195 1.00 87.12 80 GLU A CA 1
ATOM 601 C C . GLU A 1 80 ? -8.162 -12.046 -11.620 1.00 87.12 80 GLU A C 1
ATOM 603 O O . GLU A 1 80 ? -8.896 -12.164 -10.638 1.00 87.12 80 GLU A O 1
ATOM 608 N N . ASP A 1 81 ? -7.607 -13.104 -12.204 1.00 86.50 81 ASP A N 1
ATOM 609 C CA . ASP A 1 81 ? -7.752 -14.486 -11.742 1.00 86.50 81 ASP A CA 1
ATOM 610 C C . ASP A 1 81 ? -6.806 -14.858 -10.584 1.00 86.50 81 ASP A C 1
ATOM 612 O O . ASP A 1 81 ? -6.946 -15.935 -10.000 1.00 86.50 81 ASP A O 1
ATOM 616 N N . GLY A 1 82 ? -5.906 -13.945 -10.205 1.00 86.50 82 GLY A N 1
ATOM 617 C CA . GLY A 1 82 ? -4.919 -14.125 -9.146 1.00 86.50 82 GLY A CA 1
ATOM 618 C C . GLY A 1 82 ? -3.553 -14.624 -9.621 1.00 86.50 82 GLY A C 1
ATOM 619 O O . GLY A 1 82 ? -2.670 -14.776 -8.779 1.00 86.50 82 GLY A O 1
ATOM 620 N N . GLU A 1 83 ? -3.356 -14.868 -10.921 1.00 90.56 83 GLU A N 1
ATOM 621 C CA . GLU A 1 83 ? -2.033 -15.161 -11.479 1.00 90.56 83 GLU A CA 1
ATOM 622 C C . GLU A 1 83 ? -1.104 -13.945 -11.335 1.00 90.56 83 GLU A C 1
ATOM 624 O O . GLU A 1 83 ? -1.528 -12.800 -11.522 1.00 90.56 83 GLU A O 1
ATOM 629 N N . VAL A 1 84 ? 0.169 -14.185 -11.009 1.00 94.81 84 VAL A N 1
ATOM 630 C CA . VAL A 1 84 ? 1.195 -13.138 -10.967 1.00 94.81 84 VAL A CA 1
ATOM 631 C C . VAL A 1 84 ? 2.194 -13.349 -12.097 1.00 94.81 84 VAL A C 1
ATOM 633 O O . VAL A 1 84 ? 2.783 -14.418 -12.244 1.00 94.81 84 VAL A O 1
ATOM 636 N N . VAL A 1 85 ? 2.391 -12.304 -12.899 1.00 97.00 85 VAL A N 1
ATOM 637 C CA . VAL A 1 85 ? 3.329 -12.286 -14.020 1.00 97.00 85 VAL A CA 1
ATOM 638 C C . VAL A 1 85 ? 4.465 -11.325 -13.706 1.00 97.00 85 VAL A C 1
ATOM 640 O O . VAL A 1 85 ? 4.264 -10.124 -13.543 1.00 97.00 85 VAL A O 1
ATOM 643 N N . THR A 1 86 ? 5.683 -11.849 -13.637 1.00 98.06 86 THR A N 1
ATOM 644 C CA . THR A 1 86 ? 6.883 -11.062 -13.343 1.00 98.06 86 THR A CA 1
ATOM 645 C C . THR A 1 86 ? 7.572 -10.534 -14.599 1.00 98.06 86 THR A C 1
ATOM 647 O O . THR A 1 86 ? 7.511 -11.143 -15.672 1.00 98.06 86 THR A O 1
ATOM 650 N N . GLY A 1 87 ? 8.274 -9.412 -14.444 1.00 97.69 87 GLY A N 1
ATOM 651 C CA . GLY A 1 87 ? 9.104 -8.784 -15.466 1.00 97.69 87 GLY A CA 1
ATOM 652 C C . GLY A 1 87 ? 10.287 -8.034 -14.859 1.00 97.69 87 GLY A C 1
ATOM 653 O O . GLY A 1 87 ? 10.276 -7.664 -13.689 1.00 97.69 87 GLY A O 1
ATOM 654 N N . CYS A 1 88 ? 11.321 -7.807 -15.659 1.00 98.12 88 CYS A N 1
ATOM 655 C CA . CYS A 1 88 ? 12.498 -7.018 -15.301 1.00 98.12 88 CYS A CA 1
ATOM 656 C C . CYS A 1 88 ? 12.888 -6.112 -16.470 1.00 98.12 88 CYS A C 1
ATOM 658 O O . CYS A 1 88 ? 12.413 -6.313 -17.597 1.00 98.12 88 CYS A O 1
ATOM 660 N N . ASN A 1 89 ? 13.694 -5.080 -16.211 1.00 98.06 89 ASN A N 1
ATOM 661 C CA . ASN A 1 89 ? 14.202 -4.258 -17.301 1.00 98.06 89 ASN A CA 1
ATOM 662 C C . ASN A 1 89 ? 15.257 -5.020 -18.114 1.00 98.06 89 ASN A C 1
ATOM 664 O O . ASN A 1 89 ? 16.132 -5.693 -17.566 1.00 98.06 89 ASN A O 1
ATOM 668 N N . VAL A 1 90 ? 15.161 -4.886 -19.435 1.00 98.25 90 VAL A N 1
ATOM 669 C CA . VAL A 1 90 ? 16.111 -5.444 -20.399 1.00 98.25 90 VAL A CA 1
ATOM 670 C C . VAL A 1 90 ? 16.583 -4.309 -21.289 1.00 98.25 90 VAL A C 1
ATOM 672 O O . VAL A 1 90 ? 15.796 -3.697 -22.015 1.00 98.25 90 VAL A O 1
ATOM 675 N N . GLU A 1 91 ? 17.870 -4.008 -21.204 1.00 97.88 91 GLU A N 1
ATOM 676 C CA . GLU A 1 91 ? 18.485 -2.929 -21.959 1.00 97.88 91 GLU A CA 1
ATOM 677 C C . GLU A 1 91 ? 19.065 -3.404 -23.286 1.00 97.88 91 GLU A C 1
ATOM 679 O O . GLU A 1 91 ? 19.502 -4.543 -23.449 1.00 97.88 91 GLU A O 1
ATOM 684 N N . ASN A 1 92 ? 19.115 -2.484 -24.237 1.00 96.88 92 ASN A N 1
ATOM 685 C CA . ASN A 1 92 ? 19.765 -2.667 -25.519 1.00 96.88 92 ASN A CA 1
ATOM 686 C C . ASN A 1 92 ? 20.635 -1.442 -25.830 1.00 96.88 92 ASN A C 1
ATOM 688 O O . ASN A 1 92 ? 20.315 -0.330 -25.409 1.00 96.88 92 ASN A O 1
ATOM 692 N N . ILE A 1 93 ? 21.708 -1.638 -26.605 1.00 95.12 93 ILE A N 1
ATOM 693 C CA . ILE A 1 93 ? 22.567 -0.539 -27.071 1.00 95.12 93 ILE A CA 1
ATOM 694 C C . ILE A 1 93 ? 21.782 0.504 -27.875 1.00 95.12 93 ILE A C 1
ATOM 696 O O . ILE A 1 93 ? 22.069 1.697 -27.811 1.00 95.12 93 ILE A O 1
ATOM 700 N N . SER A 1 94 ? 20.764 0.058 -28.613 1.00 94.62 94 SER A N 1
ATOM 701 C CA . SER A 1 94 ? 19.748 0.929 -29.179 1.00 94.62 94 SER A CA 1
ATOM 702 C C . SER A 1 94 ? 18.723 1.224 -28.092 1.00 94.62 94 SER A C 1
ATOM 704 O O . SER A 1 94 ? 17.803 0.439 -27.867 1.00 94.62 94 SER A O 1
ATOM 706 N N . TYR A 1 95 ? 18.875 2.354 -27.398 1.00 84.81 95 TYR A N 1
ATOM 707 C CA . TYR A 1 95 ? 18.063 2.670 -26.218 1.00 84.81 95 TYR A CA 1
ATOM 708 C C . TYR A 1 95 ? 16.547 2.643 -26.465 1.00 84.81 95 TYR A C 1
ATOM 710 O O . TYR A 1 95 ? 15.792 2.306 -25.556 1.00 84.81 95 TYR A O 1
ATOM 718 N N . GLY A 1 96 ? 16.089 2.930 -27.689 1.00 91.19 96 GLY A N 1
ATOM 719 C CA . GLY A 1 96 ? 14.671 2.826 -28.055 1.00 91.19 96 GLY A CA 1
ATOM 720 C C . GLY A 1 96 ? 14.115 1.395 -28.017 1.00 91.19 96 GLY A C 1
ATOM 721 O O . GLY A 1 96 ? 12.907 1.219 -27.887 1.00 91.19 96 GLY A O 1
ATOM 722 N N . ALA A 1 97 ? 14.981 0.380 -28.093 1.00 93.88 97 ALA A N 1
ATOM 723 C CA . ALA A 1 97 ? 14.617 -1.031 -27.982 1.00 93.88 97 ALA A CA 1
ATOM 724 C C . ALA A 1 97 ? 14.618 -1.549 -26.531 1.00 93.88 97 ALA A C 1
ATOM 726 O O . ALA A 1 97 ? 14.157 -2.663 -26.287 1.00 93.88 97 ALA A O 1
ATOM 727 N N . SER A 1 98 ? 15.109 -0.766 -25.563 1.00 96.62 98 SER A N 1
ATOM 728 C CA . SER A 1 98 ? 15.082 -1.145 -24.147 1.00 96.62 98 SER A CA 1
ATOM 729 C C . SER A 1 98 ? 13.644 -1.208 -23.615 1.00 96.62 98 SER A C 1
ATOM 731 O O . SER A 1 98 ? 12.816 -0.314 -23.847 1.00 96.62 98 SER A O 1
ATOM 733 N N . ILE A 1 99 ? 13.345 -2.247 -22.837 1.00 98.00 99 ILE A N 1
ATOM 734 C CA . ILE A 1 99 ? 12.031 -2.451 -22.223 1.00 98.00 99 ILE A CA 1
ATOM 735 C C . ILE A 1 99 ? 12.134 -2.374 -20.699 1.00 98.00 99 ILE A C 1
ATOM 737 O O . ILE A 1 99 ? 13.021 -2.956 -20.078 1.00 98.00 99 ILE A O 1
ATOM 741 N N . CYS A 1 100 ? 11.238 -1.597 -20.093 1.00 97.69 100 CYS A N 1
ATOM 742 C CA . CYS A 1 100 ? 11.163 -1.434 -18.642 1.00 97.69 100 CYS A CA 1
ATOM 743 C C . CYS A 1 100 ? 10.464 -2.641 -18.004 1.00 97.69 100 CYS A C 1
ATOM 745 O O . CYS A 1 100 ? 9.649 -3.292 -18.659 1.00 97.69 100 CYS A O 1
ATOM 747 N N . ALA A 1 101 ? 10.721 -2.891 -16.720 1.00 97.81 101 ALA A N 1
ATOM 748 C CA . ALA A 1 101 ? 10.197 -4.052 -16.003 1.00 97.81 101 ALA A CA 1
ATOM 749 C C . ALA A 1 101 ? 8.669 -4.180 -16.068 1.00 97.81 101 ALA A C 1
ATOM 751 O O . ALA A 1 101 ? 8.143 -5.271 -16.288 1.00 97.81 101 ALA A O 1
ATOM 752 N N . GLU A 1 102 ? 7.960 -3.061 -15.941 1.00 97.38 102 GLU A N 1
ATOM 753 C CA . GLU A 1 102 ? 6.501 -2.995 -15.962 1.00 97.38 102 GLU A CA 1
ATOM 754 C C . GLU A 1 102 ? 5.955 -3.423 -17.321 1.00 97.38 102 GLU A C 1
ATOM 756 O O . GLU A 1 102 ? 5.050 -4.251 -17.403 1.00 97.38 102 GLU A O 1
ATOM 761 N N . ARG A 1 103 ? 6.555 -2.904 -18.401 1.00 97.31 103 ARG A N 1
ATOM 762 C CA . ARG A 1 103 ? 6.192 -3.279 -19.772 1.00 97.31 103 ARG A CA 1
ATOM 763 C C . ARG A 1 103 ? 6.547 -4.733 -20.057 1.00 97.31 103 ARG A C 1
ATOM 765 O O . ARG A 1 103 ? 5.753 -5.407 -20.697 1.00 97.31 103 ARG A O 1
ATOM 772 N N . THR A 1 104 ? 7.673 -5.239 -19.554 1.00 98.25 104 THR A N 1
ATOM 773 C CA . THR A 1 104 ? 8.023 -6.663 -19.665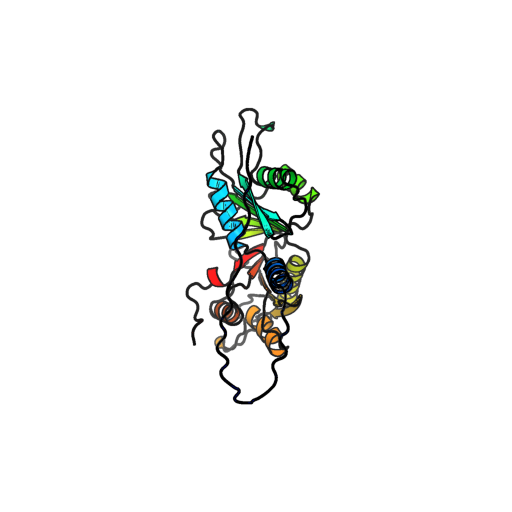 1.00 98.25 104 THR A CA 1
ATOM 774 C C . THR A 1 104 ? 6.942 -7.545 -19.035 1.00 98.25 104 THR A C 1
ATOM 776 O O . THR A 1 104 ? 6.476 -8.485 -19.678 1.00 98.25 104 THR A O 1
ATOM 779 N N . ALA A 1 105 ? 6.497 -7.225 -17.814 1.00 97.88 105 ALA A N 1
ATOM 780 C CA . ALA A 1 105 ? 5.441 -7.971 -17.128 1.00 97.88 105 ALA A CA 1
ATOM 781 C C . ALA A 1 105 ? 4.097 -7.896 -17.878 1.00 97.88 105 ALA A C 1
ATOM 783 O O . ALA A 1 105 ? 3.458 -8.923 -18.103 1.00 97.88 105 ALA A O 1
ATOM 784 N N . LEU A 1 106 ? 3.698 -6.698 -18.323 1.00 97.44 106 LEU A N 1
ATOM 785 C CA . LEU A 1 106 ? 2.454 -6.468 -19.067 1.00 97.44 106 LEU A CA 1
ATOM 786 C C . LEU A 1 106 ? 2.441 -7.180 -20.421 1.00 97.44 106 LEU A C 1
ATOM 788 O O . LEU A 1 106 ? 1.493 -7.899 -20.721 1.00 97.44 106 LEU A O 1
ATOM 792 N N . VAL A 1 107 ? 3.497 -7.036 -21.224 1.00 97.62 107 VAL A N 1
ATOM 793 C CA . VAL A 1 107 ? 3.596 -7.693 -22.536 1.00 97.62 107 VAL A CA 1
ATOM 794 C C . VAL A 1 107 ? 3.588 -9.210 -22.376 1.00 97.62 107 VAL A C 1
ATOM 796 O O . VAL A 1 107 ? 2.878 -9.885 -23.117 1.00 97.62 107 VAL A O 1
ATOM 799 N N . LYS A 1 108 ? 4.306 -9.749 -21.380 1.00 97.81 108 LYS A N 1
ATOM 800 C CA . LYS A 1 108 ? 4.296 -11.184 -21.070 1.00 97.81 108 LYS A CA 1
ATOM 801 C C . LYS A 1 108 ? 2.896 -11.671 -20.692 1.00 97.81 108 LYS A C 1
ATOM 803 O O . LYS A 1 108 ? 2.451 -12.689 -21.214 1.00 97.81 108 LYS A O 1
ATOM 808 N N . ALA A 1 109 ? 2.182 -10.937 -19.841 1.00 96.88 109 ALA A N 1
ATOM 809 C CA . ALA A 1 109 ? 0.827 -11.300 -19.434 1.00 96.88 109 ALA A CA 1
ATOM 810 C C . ALA A 1 109 ? -0.142 -11.286 -20.627 1.00 96.88 109 ALA A C 1
ATOM 812 O O . ALA A 1 109 ? -0.837 -12.273 -20.872 1.00 96.88 109 ALA A O 1
ATOM 813 N N . VAL A 1 110 ? -0.104 -10.221 -21.435 1.00 97.00 110 VAL A N 1
ATOM 814 C CA . VAL A 1 110 ? -0.917 -10.088 -22.653 1.00 97.00 110 VAL A CA 1
ATOM 815 C C . VAL A 1 110 ? -0.601 -11.194 -23.657 1.00 97.00 110 VAL A C 1
ATOM 817 O O . VAL A 1 110 ? -1.523 -11.792 -24.207 1.00 97.00 110 VAL A O 1
ATOM 820 N N . SER A 1 111 ? 0.678 -11.536 -23.855 1.00 96.50 111 SER A N 1
ATOM 821 C CA . SER A 1 111 ? 1.068 -12.634 -24.751 1.00 96.50 111 SER A CA 1
ATOM 822 C C . SER A 1 111 ? 0.577 -14.005 -24.281 1.00 96.50 111 SER A C 1
ATOM 824 O O . SER A 1 111 ? 0.379 -14.896 -25.102 1.00 96.50 111 SER A O 1
ATOM 826 N N . CYS A 1 112 ? 0.336 -14.160 -22.978 1.00 94.19 112 CYS A N 1
ATOM 827 C CA . CYS A 1 112 ? -0.244 -15.360 -22.378 1.00 94.19 112 CYS A CA 1
ATOM 828 C C . CYS A 1 112 ? -1.784 -15.320 -22.312 1.00 94.19 112 CYS A C 1
ATOM 830 O O . CYS A 1 112 ? -2.391 -16.223 -21.744 1.00 94.19 112 CYS A O 1
ATOM 832 N N . GLY A 1 113 ? -2.431 -14.299 -22.888 1.00 94.00 113 GLY A N 1
ATOM 833 C CA . GLY A 1 113 ? -3.891 -14.165 -22.945 1.00 94.00 113 GLY A CA 1
ATOM 834 C C . GLY A 1 113 ? -4.528 -13.419 -21.766 1.00 94.00 113 GLY A C 1
ATOM 835 O O . GLY A 1 113 ? -5.752 -13.286 -21.727 1.00 94.00 113 GLY A O 1
ATOM 836 N N . GLN A 1 114 ? -3.733 -12.895 -20.829 1.00 94.38 114 GLN A N 1
ATOM 837 C CA . GLN A 1 114 ? -4.228 -12.094 -19.708 1.00 94.38 114 GLN A CA 1
ATOM 838 C C . GLN A 1 114 ? -4.342 -10.622 -20.116 1.00 94.38 114 GLN A C 1
ATOM 840 O O . GLN A 1 114 ? -3.355 -10.000 -20.496 1.00 94.38 114 GLN A O 1
ATOM 845 N N . ILE A 1 115 ? -5.541 -10.042 -20.014 1.00 94.25 115 ILE A N 1
ATOM 846 C CA . ILE A 1 115 ? -5.800 -8.627 -20.365 1.00 94.25 115 ILE A CA 1
ATOM 847 C C . ILE A 1 115 ? -6.518 -7.842 -19.257 1.00 94.25 115 ILE A C 1
ATOM 849 O O . ILE A 1 115 ? -6.895 -6.690 -19.452 1.00 94.25 115 ILE A O 1
ATOM 853 N N . LYS A 1 116 ? -6.757 -8.469 -18.099 1.00 92.44 116 LYS A N 1
ATOM 854 C CA . LYS A 1 116 ? -7.412 -7.848 -16.941 1.00 92.44 116 LYS A CA 1
ATOM 855 C C . LYS A 1 116 ? -6.487 -7.934 -15.740 1.00 92.44 116 LYS A C 1
ATOM 857 O O . LYS A 1 116 ? -6.125 -9.031 -15.316 1.00 92.44 116 LYS A O 1
ATOM 862 N N . PHE A 1 117 ? -6.140 -6.780 -15.183 1.00 90.88 117 PHE A N 1
ATOM 863 C CA . PHE A 1 117 ? -5.137 -6.667 -14.130 1.00 90.88 117 PHE A CA 1
ATOM 864 C C . PHE A 1 117 ? -5.655 -5.837 -12.958 1.00 90.88 117 PHE A C 1
ATOM 866 O O . PHE A 1 117 ? -6.386 -4.863 -13.140 1.00 90.88 117 PHE A O 1
ATOM 873 N N . ARG A 1 118 ? -5.230 -6.211 -11.751 1.00 85.56 118 ARG A N 1
ATOM 874 C CA . ARG A 1 118 ? -5.624 -5.562 -10.492 1.00 85.56 118 ARG A CA 1
ATOM 875 C C . ARG A 1 118 ? -4.568 -4.593 -9.982 1.00 85.56 118 ARG A C 1
ATOM 877 O O . ARG A 1 118 ? -4.893 -3.514 -9.488 1.00 85.56 118 ARG A O 1
ATOM 884 N N . ALA A 1 119 ? -3.309 -5.004 -10.060 1.00 88.56 119 ALA A N 1
ATOM 885 C CA . ALA A 1 119 ? -2.203 -4.311 -9.425 1.00 88.56 119 ALA A CA 1
ATOM 886 C C . ALA A 1 119 ? -0.874 -4.642 -10.092 1.00 88.56 119 ALA A C 1
ATOM 888 O O . ALA A 1 119 ? -0.718 -5.715 -10.668 1.00 88.56 119 ALA A O 1
ATOM 889 N N . ILE A 1 120 ? 0.107 -3.767 -9.918 1.00 92.00 120 ILE A N 1
ATOM 890 C CA . ILE A 1 120 ? 1.501 -4.020 -10.253 1.00 92.00 120 ILE A CA 1
ATOM 891 C C . ILE A 1 120 ? 2.398 -3.545 -9.108 1.00 92.00 120 ILE A C 1
ATOM 893 O O . ILE A 1 120 ? 2.218 -2.443 -8.592 1.00 92.00 120 ILE A O 1
ATOM 897 N N . ALA A 1 121 ? 3.350 -4.377 -8.694 1.00 92.44 121 ALA A N 1
ATOM 898 C CA . ALA A 1 121 ? 4.453 -3.974 -7.831 1.00 92.44 121 ALA A CA 1
ATOM 899 C C . ALA A 1 121 ? 5.694 -3.696 -8.678 1.00 92.44 121 ALA A C 1
ATOM 901 O O . ALA A 1 121 ? 5.967 -4.437 -9.617 1.00 92.44 121 ALA A O 1
ATOM 902 N N . VAL A 1 122 ? 6.430 -2.641 -8.348 1.00 93.81 122 VAL A N 1
ATOM 903 C CA . VAL A 1 122 ? 7.658 -2.198 -9.007 1.00 93.81 122 VAL A CA 1
ATOM 904 C C . VAL A 1 122 ? 8.717 -2.001 -7.935 1.00 93.81 122 VAL A C 1
ATOM 906 O O . VAL A 1 122 ? 8.513 -1.265 -6.971 1.00 93.81 122 VAL A O 1
ATOM 909 N N . THR A 1 123 ? 9.853 -2.660 -8.102 1.00 93.81 123 THR A N 1
ATOM 910 C CA . THR A 1 123 ? 10.977 -2.603 -7.175 1.00 93.81 123 THR A CA 1
ATOM 911 C C . THR A 1 123 ? 12.209 -2.128 -7.909 1.00 93.81 123 THR A C 1
ATOM 913 O O . THR A 1 123 ? 12.579 -2.687 -8.937 1.00 93.81 123 THR A O 1
ATOM 916 N N . ALA A 1 124 ? 12.889 -1.148 -7.335 1.00 91.75 124 ALA A N 1
ATOM 917 C CA . ALA A 1 124 ? 14.210 -0.732 -7.765 1.00 91.75 124 ALA A CA 1
ATOM 918 C C . ALA A 1 124 ? 15.031 -0.311 -6.546 1.00 91.75 124 ALA A C 1
ATOM 920 O O . ALA A 1 124 ? 14.472 0.053 -5.511 1.00 91.75 124 ALA A O 1
ATOM 921 N N . ASP A 1 125 ? 16.349 -0.357 -6.689 1.00 82.69 125 ASP A N 1
ATOM 922 C CA . ASP A 1 125 ? 17.280 0.103 -5.664 1.00 82.69 125 ASP A CA 1
ATOM 923 C C . ASP A 1 125 ? 17.749 1.513 -6.017 1.00 82.69 125 ASP A C 1
ATOM 925 O O . ASP A 1 125 ? 18.555 1.708 -6.928 1.00 82.69 125 ASP A O 1
ATOM 929 N N . ALA A 1 126 ? 17.157 2.503 -5.355 1.00 77.38 126 ALA A N 1
ATOM 930 C CA . ALA A 1 126 ? 17.545 3.897 -5.469 1.00 77.38 126 ALA A CA 1
ATOM 931 C C . ALA A 1 126 ? 17.869 4.431 -4.074 1.00 77.38 126 ALA A C 1
ATOM 933 O O . ALA A 1 126 ? 17.049 4.321 -3.160 1.00 77.38 126 ALA A O 1
ATOM 934 N N . ASN A 1 127 ? 19.051 5.041 -3.939 1.00 67.94 127 ASN A N 1
ATOM 935 C CA . ASN A 1 127 ? 19.585 5.507 -2.656 1.00 67.94 127 ASN A CA 1
ATOM 936 C C . ASN A 1 127 ? 18.611 6.430 -1.897 1.00 67.94 127 ASN A C 1
ATOM 938 O O . ASN A 1 127 ? 18.486 6.307 -0.683 1.00 67.94 127 ASN A O 1
ATOM 942 N N . ASP A 1 128 ? 17.862 7.281 -2.610 1.00 64.12 128 ASP A N 1
ATOM 943 C CA . ASP A 1 128 ? 17.076 8.365 -2.001 1.00 64.12 128 ASP A CA 1
ATOM 944 C C . ASP A 1 128 ? 15.556 8.283 -2.227 1.00 64.12 128 ASP A C 1
ATOM 946 O O . ASP A 1 128 ? 14.846 9.268 -2.020 1.00 64.12 128 ASP A O 1
ATOM 950 N N . GLY A 1 129 ? 14.991 7.131 -2.617 1.00 72.94 129 GLY A N 1
ATOM 951 C CA . GLY A 1 129 ? 13.530 7.049 -2.692 1.00 72.94 129 GLY A CA 1
ATOM 952 C C . GLY A 1 129 ? 12.932 5.897 -3.479 1.00 72.94 129 GLY A C 1
ATOM 953 O O . GLY A 1 129 ? 13.557 4.873 -3.733 1.00 72.94 129 GLY A O 1
ATOM 954 N N . PHE A 1 130 ? 11.663 6.084 -3.830 1.00 83.94 130 PHE A N 1
ATOM 955 C CA . PHE A 1 130 ? 10.918 5.178 -4.690 1.00 83.94 130 PHE A CA 1
ATOM 956 C C . PHE A 1 130 ? 11.089 5.548 -6.149 1.00 83.94 130 PHE A C 1
ATOM 958 O O . PHE A 1 130 ? 11.161 6.724 -6.501 1.00 83.94 130 PHE A O 1
ATOM 965 N N . VAL A 1 131 ? 11.083 4.531 -7.001 1.00 86.25 131 VAL A N 1
ATOM 966 C CA . VAL A 1 131 ? 11.270 4.694 -8.439 1.00 86.25 131 VAL A CA 1
ATOM 967 C C . VAL A 1 131 ? 9.924 4.442 -9.101 1.00 86.25 131 VAL A C 1
ATOM 969 O O . VAL A 1 131 ? 9.512 3.288 -9.231 1.00 86.25 131 VAL A O 1
ATOM 972 N N . PRO A 1 132 ? 9.181 5.502 -9.453 1.00 87.12 132 PRO A N 1
ATOM 973 C CA . PRO A 1 132 ? 7.883 5.340 -10.075 1.00 87.12 132 PRO A CA 1
ATOM 974 C C . PRO A 1 132 ? 8.021 4.905 -11.539 1.00 87.12 132 PRO A C 1
ATOM 976 O O . PRO A 1 132 ? 9.027 5.225 -12.181 1.00 87.12 132 PRO A O 1
ATOM 979 N N . PRO A 1 133 ? 6.974 4.289 -12.118 1.00 90.38 133 PRO A N 1
ATOM 980 C CA . PRO A 1 133 ? 6.947 4.004 -13.538 1.00 90.38 133 PRO A CA 1
ATOM 981 C C . PRO A 1 133 ? 7.173 5.252 -14.380 1.00 90.38 133 PRO A C 1
ATOM 983 O O . PRO A 1 133 ? 6.603 6.319 -14.110 1.00 90.38 133 PRO A O 1
ATOM 986 N N . CYS A 1 134 ? 7.985 5.108 -15.425 1.00 90.62 134 CYS A N 1
ATOM 987 C CA . CYS A 1 134 ? 8.229 6.180 -16.384 1.00 90.62 134 CYS A CA 1
ATOM 988 C C . CYS A 1 134 ? 6.962 6.487 -17.205 1.00 90.62 134 CYS A C 1
ATOM 990 O O . CYS A 1 134 ? 6.008 5.706 -17.218 1.00 90.62 134 CYS A O 1
ATOM 992 N N . GLY A 1 135 ? 6.948 7.611 -17.930 1.00 85.19 135 GLY A N 1
ATOM 993 C CA . GLY A 1 135 ? 5.772 8.051 -18.696 1.00 85.19 135 GLY A CA 1
ATOM 994 C C . GLY A 1 135 ? 5.237 7.003 -19.681 1.00 85.19 135 GLY A C 1
ATOM 995 O O . GLY A 1 135 ? 4.029 6.801 -19.759 1.00 85.19 135 GLY A O 1
ATOM 996 N N . VAL A 1 136 ? 6.123 6.267 -20.360 1.00 93.38 136 VAL A N 1
ATOM 997 C CA . VAL A 1 136 ? 5.727 5.204 -21.303 1.00 93.38 136 VAL A CA 1
ATOM 998 C C . VAL A 1 136 ? 5.084 4.022 -20.573 1.00 93.38 136 VAL A C 1
ATOM 1000 O O . VAL A 1 136 ? 4.076 3.496 -21.033 1.00 93.38 136 VAL A O 1
ATOM 1003 N N . CYS A 1 137 ? 5.621 3.619 -19.416 1.00 94.44 137 CYS A N 1
ATOM 1004 C CA . CYS A 1 137 ? 5.020 2.564 -18.596 1.00 94.44 137 CYS A CA 1
ATOM 1005 C C . CYS A 1 137 ? 3.659 2.990 -18.047 1.00 94.44 137 CYS A C 1
ATOM 1007 O O . CYS A 1 137 ? 2.719 2.207 -18.102 1.00 94.44 137 CYS A O 1
ATOM 1009 N N . ARG A 1 138 ? 3.527 4.238 -17.579 1.00 89.44 138 ARG A N 1
ATOM 1010 C CA . ARG A 1 138 ? 2.238 4.788 -17.133 1.00 89.44 138 ARG A CA 1
ATOM 1011 C C . ARG A 1 138 ? 1.213 4.768 -18.260 1.00 89.44 138 ARG A C 1
ATOM 1013 O O . ARG A 1 138 ? 0.117 4.267 -18.051 1.00 89.44 138 ARG A O 1
ATOM 1020 N N . GLN A 1 139 ? 1.584 5.234 -19.454 1.00 91.12 139 GLN A N 1
ATOM 1021 C CA . GLN A 1 139 ? 0.698 5.205 -20.619 1.00 91.12 139 GLN A CA 1
ATOM 1022 C C . GLN A 1 139 ? 0.266 3.775 -20.979 1.00 91.12 139 GLN A C 1
ATOM 1024 O O . GLN A 1 139 ? -0.886 3.550 -21.329 1.00 91.12 139 GLN A O 1
ATOM 1029 N N . PHE A 1 140 ? 1.171 2.802 -20.855 1.00 93.56 140 PHE A N 1
ATOM 1030 C CA . PHE A 1 140 ? 0.848 1.394 -21.084 1.00 93.56 140 PHE A CA 1
ATOM 1031 C C . PHE A 1 140 ? -0.102 0.844 -20.011 1.00 93.56 140 PHE A C 1
ATOM 1033 O O . PHE A 1 140 ? -1.050 0.141 -20.332 1.00 93.56 140 PHE A O 1
ATOM 1040 N N . ILE A 1 141 ? 0.125 1.166 -18.734 1.00 90.69 141 ILE A N 1
ATOM 1041 C CA . ILE A 1 141 ? -0.715 0.716 -17.613 1.00 90.69 141 ILE A CA 1
ATOM 1042 C C . ILE A 1 141 ? -2.155 1.228 -17.764 1.00 90.69 141 ILE A C 1
ATOM 1044 O O . ILE A 1 141 ? -3.097 0.448 -17.598 1.00 90.69 141 ILE A O 1
ATOM 1048 N N . VAL A 1 142 ? -2.337 2.512 -18.102 1.00 86.50 142 VAL A N 1
ATOM 1049 C CA . VAL A 1 142 ? -3.681 3.115 -18.187 1.00 86.50 142 VAL A CA 1
ATOM 1050 C C . VAL A 1 142 ? -4.529 2.547 -19.325 1.00 86.50 142 VAL A C 1
ATOM 1052 O O . VAL A 1 142 ? -5.750 2.592 -19.214 1.00 86.50 142 VAL A O 1
ATOM 1055 N N . GLU A 1 143 ? -3.911 1.970 -20.361 1.00 92.06 143 GLU A N 1
ATOM 1056 C CA . GLU A 1 143 ? -4.616 1.254 -21.437 1.00 92.06 143 GLU A CA 1
ATOM 1057 C C . GLU A 1 143 ? -5.444 0.082 -20.884 1.00 92.06 143 GLU A C 1
ATOM 1059 O O . GLU A 1 143 ? -6.553 -0.177 -21.343 1.00 92.06 143 GLU A O 1
ATOM 1064 N N . PHE A 1 144 ? -4.936 -0.606 -19.854 1.00 89.94 144 PHE A N 1
ATOM 1065 C CA . PHE A 1 144 ? -5.622 -1.749 -19.243 1.00 89.94 144 PHE A CA 1
ATOM 1066 C C . PHE A 1 144 ? -6.469 -1.355 -18.037 1.00 89.94 144 PHE A C 1
ATOM 1068 O O . PHE A 1 144 ? -7.513 -1.960 -17.792 1.00 89.94 144 PHE A O 1
ATOM 1075 N N . SER A 1 145 ? -6.017 -0.381 -17.242 1.00 82.62 145 SER A N 1
ATOM 1076 C CA . SER A 1 145 ? -6.788 0.129 -16.110 1.00 82.62 145 SER A CA 1
ATOM 1077 C C . SER A 1 145 ? -6.254 1.473 -15.619 1.00 82.62 145 SER A C 1
ATOM 1079 O O . SER A 1 145 ? -5.157 1.566 -15.069 1.00 82.62 145 SER A O 1
ATOM 1081 N N . ALA A 1 146 ? -7.090 2.509 -15.721 1.00 74.38 146 ALA A N 1
ATOM 1082 C CA . ALA A 1 146 ? -6.813 3.838 -15.170 1.00 74.38 146 ALA A CA 1
ATOM 1083 C C . ALA A 1 146 ? -6.682 3.851 -13.633 1.00 74.38 146 ALA A C 1
ATOM 1085 O O . ALA A 1 146 ? -6.098 4.771 -13.071 1.00 74.38 146 ALA A O 1
ATOM 1086 N N . ASN A 1 147 ? -7.214 2.826 -12.958 1.00 69.88 147 ASN A N 1
ATOM 1087 C CA . ASN A 1 147 ? -7.236 2.706 -11.498 1.00 69.88 147 ASN A CA 1
ATOM 1088 C C . ASN A 1 147 ? -6.370 1.542 -10.990 1.00 69.88 147 ASN A C 1
ATOM 1090 O O . ASN A 1 147 ? -6.575 1.070 -9.868 1.00 69.88 147 ASN A O 1
ATOM 1094 N N . MET A 1 148 ? -5.445 1.032 -11.812 1.00 82.25 148 MET A N 1
ATOM 1095 C CA . MET A 1 148 ? -4.560 -0.060 -11.410 1.00 82.25 148 MET A CA 1
ATOM 1096 C C . MET A 1 148 ? -3.720 0.361 -10.207 1.00 82.25 148 MET A C 1
ATOM 1098 O O . MET A 1 148 ? -3.093 1.421 -10.224 1.00 82.25 148 MET A O 1
ATOM 1102 N N . ALA A 1 149 ? -3.685 -0.476 -9.169 1.00 81.31 149 ALA A N 1
ATOM 1103 C CA . ALA A 1 149 ? -2.856 -0.180 -8.013 1.00 81.31 149 ALA A CA 1
ATOM 1104 C C . ALA A 1 149 ? -1.371 -0.335 -8.369 1.00 81.31 149 ALA A C 1
ATOM 1106 O O . ALA A 1 149 ? -0.955 -1.414 -8.787 1.00 81.31 149 ALA A O 1
ATOM 1107 N N . VAL A 1 150 ? -0.573 0.721 -8.199 1.00 86.75 150 VAL A N 1
ATOM 1108 C CA . VAL A 1 150 ? 0.873 0.691 -8.485 1.00 86.75 150 VAL A CA 1
ATOM 1109 C C . VAL A 1 150 ? 1.646 0.805 -7.178 1.00 86.75 150 VAL A C 1
ATOM 1111 O O . VAL A 1 150 ? 1.728 1.895 -6.610 1.00 86.75 150 VAL A O 1
ATOM 1114 N N . TYR A 1 151 ? 2.215 -0.311 -6.730 1.00 86.50 151 TYR A N 1
ATOM 1115 C CA . TYR A 1 151 ? 3.036 -0.420 -5.527 1.00 86.50 151 TYR A CA 1
ATOM 1116 C C . TYR A 1 151 ? 4.508 -0.224 -5.888 1.00 86.50 151 TYR A C 1
ATOM 1118 O O . TYR A 1 151 ? 5.062 -0.991 -6.661 1.00 86.50 151 TYR A O 1
ATOM 1126 N N . LEU A 1 152 ? 5.162 0.780 -5.328 1.00 87.38 152 LEU A N 1
ATOM 1127 C CA . LEU A 1 152 ? 6.600 0.992 -5.435 1.00 87.38 152 LEU A CA 1
ATOM 1128 C C . LEU A 1 152 ? 7.219 0.445 -4.164 1.00 87.38 152 LEU A C 1
ATOM 1130 O O . LEU A 1 152 ? 6.830 0.872 -3.085 1.00 87.38 152 LEU A O 1
ATOM 1134 N N . ALA A 1 153 ? 8.152 -0.486 -4.266 1.00 87.06 153 ALA A N 1
ATOM 1135 C CA . ALA A 1 153 ?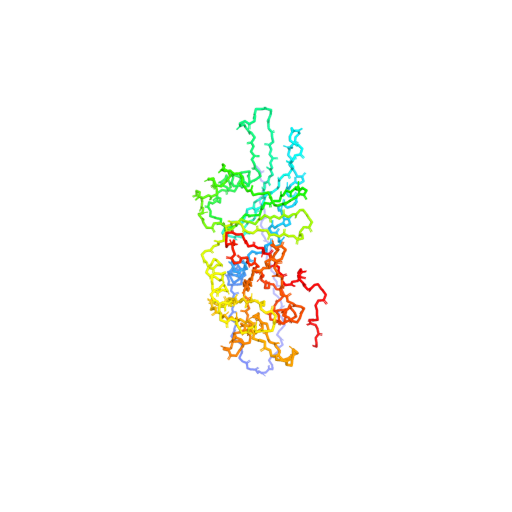 8.762 -1.126 -3.111 1.00 87.06 153 ALA A CA 1
ATOM 1136 C C . ALA A 1 153 ? 10.280 -1.002 -3.156 1.00 87.06 153 ALA A C 1
ATOM 1138 O O . ALA A 1 153 ? 10.890 -1.027 -4.227 1.00 87.06 153 ALA A O 1
ATOM 1139 N N . LYS A 1 154 ? 10.891 -0.910 -1.978 1.00 85.44 154 LYS A N 1
ATOM 1140 C CA . LYS A 1 154 ? 12.338 -1.061 -1.835 1.00 85.44 154 LYS A CA 1
ATOM 1141 C C . LYS A 1 154 ? 12.729 -2.548 -1.784 1.00 85.44 154 LYS A C 1
ATOM 1143 O O . LYS A 1 154 ? 11.901 -3.371 -1.383 1.00 85.44 154 LYS A O 1
ATOM 1148 N N . PRO A 1 155 ? 13.968 -2.913 -2.168 1.00 83.12 155 PRO A N 1
ATOM 1149 C CA . PRO A 1 155 ? 14.433 -4.304 -2.128 1.00 83.12 155 PRO A CA 1
ATOM 1150 C C . PRO A 1 155 ? 14.418 -4.930 -0.726 1.00 83.12 155 PRO A C 1
ATOM 1152 O O . PRO A 1 155 ? 14.292 -6.142 -0.595 1.00 83.12 155 PRO A O 1
ATOM 1155 N N . ASP A 1 156 ? 14.525 -4.103 0.315 1.00 79.50 156 ASP A N 1
ATOM 1156 C CA . ASP A 1 156 ? 14.514 -4.494 1.728 1.00 79.50 156 ASP A CA 1
ATOM 1157 C C . ASP A 1 156 ? 13.103 -4.719 2.303 1.00 79.50 156 ASP A C 1
ATOM 1159 O O . ASP A 1 156 ? 12.968 -4.985 3.495 1.00 79.50 156 ASP A O 1
ATOM 1163 N N . PHE A 1 157 ? 12.054 -4.591 1.481 1.00 73.19 157 PHE A N 1
ATOM 1164 C CA . PHE A 1 157 ? 10.640 -4.671 1.872 1.00 73.19 157 PHE A CA 1
ATOM 1165 C C . PHE A 1 157 ? 10.173 -3.608 2.880 1.00 73.19 157 PHE A C 1
ATOM 1167 O O . PHE A 1 157 ? 9.009 -3.622 3.276 1.00 73.19 157 PHE A O 1
ATOM 1174 N N . SER A 1 158 ? 11.035 -2.664 3.271 1.00 58.81 158 SER A N 1
ATOM 1175 C CA . SER A 1 158 ? 10.797 -1.789 4.425 1.00 58.81 158 SER A CA 1
ATOM 1176 C C . SER A 1 158 ? 9.711 -0.747 4.180 1.00 58.81 158 SER A C 1
ATOM 1178 O O . SER A 1 158 ? 9.074 -0.263 5.115 1.00 58.81 158 SER A O 1
ATOM 1180 N N . THR A 1 159 ? 9.512 -0.363 2.918 1.00 60.31 159 THR A N 1
ATOM 1181 C CA . THR A 1 159 ? 8.629 0.742 2.555 1.00 60.31 159 THR A CA 1
ATOM 1182 C C . THR A 1 159 ? 7.930 0.442 1.229 1.00 60.31 159 THR A C 1
ATOM 1184 O O . THR A 1 159 ? 8.589 0.033 0.269 1.00 60.31 159 THR A O 1
ATOM 1187 N N . VAL A 1 160 ? 6.613 0.687 1.156 1.00 67.38 160 VAL A N 1
ATOM 1188 C CA . VAL A 1 160 ? 5.820 0.547 -0.078 1.00 67.38 160 VAL A CA 1
ATOM 1189 C C . VAL A 1 160 ? 5.003 1.809 -0.336 1.00 67.38 160 VAL A C 1
ATOM 1191 O O . VAL A 1 160 ? 4.124 2.163 0.443 1.00 67.38 160 VAL A O 1
ATOM 1194 N N . LEU A 1 161 ? 5.263 2.490 -1.443 1.00 66.12 161 LEU A N 1
ATOM 1195 C CA . LEU A 1 161 ? 4.507 3.664 -1.865 1.00 66.12 161 LEU A CA 1
ATOM 1196 C C . LEU A 1 161 ? 3.459 3.266 -2.890 1.00 66.12 161 LEU A C 1
ATOM 1198 O O . LEU A 1 161 ? 3.793 2.621 -3.876 1.00 66.12 161 LEU A O 1
ATOM 1202 N N . VAL A 1 162 ? 2.213 3.686 -2.725 1.00 70.00 162 VAL A N 1
ATOM 1203 C CA . VAL A 1 162 ? 1.206 3.513 -3.771 1.00 70.00 162 VAL A CA 1
ATOM 1204 C C . VAL A 1 162 ? 0.979 4.835 -4.484 1.00 70.00 162 VAL A C 1
ATOM 1206 O O . VAL A 1 162 ? 0.633 5.830 -3.853 1.00 70.00 162 VAL A O 1
ATOM 1209 N N . SER A 1 163 ? 1.204 4.830 -5.801 1.00 63.62 163 SER A N 1
ATOM 1210 C CA . SER A 1 163 ? 1.107 6.023 -6.667 1.00 63.62 163 SER A CA 1
ATOM 1211 C C . SER A 1 163 ? -0.220 6.137 -7.423 1.00 63.62 163 SER A C 1
ATOM 1213 O O . SER A 1 163 ? -0.532 7.166 -8.017 1.00 63.62 163 SER A O 1
ATOM 1215 N N . SER A 1 164 ? -1.011 5.070 -7.441 1.00 62.91 164 SER A N 1
ATOM 1216 C CA . SER A 1 164 ? -2.372 5.044 -7.972 1.00 62.91 164 SER A CA 1
ATOM 1217 C C . SER A 1 164 ? -3.130 4.012 -7.166 1.00 62.91 164 SER A C 1
ATOM 1219 O O . SER A 1 164 ? -2.640 2.901 -6.984 1.00 62.91 164 SER A O 1
ATOM 1221 N N . ILE A 1 165 ? -4.274 4.398 -6.612 1.00 64.56 165 ILE A N 1
ATOM 1222 C CA . ILE A 1 165 ? -5.096 3.534 -5.767 1.00 64.56 165 ILE A CA 1
ATOM 1223 C C . ILE A 1 165 ? -6.479 3.424 -6.391 1.00 64.56 165 ILE A C 1
ATOM 1225 O O . ILE A 1 165 ? -6.947 4.377 -7.013 1.00 64.56 165 ILE A O 1
ATOM 1229 N N . ASN A 1 166 ? -7.128 2.271 -6.232 1.00 68.75 166 ASN A N 1
ATOM 1230 C CA . ASN A 1 166 ? -8.494 2.089 -6.710 1.00 68.75 166 ASN A CA 1
ATOM 1231 C C . ASN A 1 166 ? -9.467 3.073 -6.025 1.00 68.75 166 ASN A C 1
ATOM 1233 O O . ASN A 1 166 ? -9.164 3.641 -4.971 1.00 68.75 166 ASN A O 1
ATOM 1237 N N . SER A 1 167 ? -10.646 3.269 -6.621 1.00 71.94 167 SER A N 1
ATOM 1238 C CA . SER A 1 167 ? -11.656 4.224 -6.141 1.00 71.94 167 SER A CA 1
ATOM 1239 C C . SER A 1 167 ? -12.015 4.041 -4.665 1.00 71.94 167 SER A C 1
ATOM 1241 O O . SER A 1 167 ? -12.176 5.032 -3.954 1.00 71.94 167 SER A O 1
ATOM 1243 N N . ASP A 1 168 ? -12.092 2.794 -4.197 1.00 76.44 168 ASP A N 1
ATOM 1244 C CA . ASP A 1 168 ? -12.494 2.459 -2.828 1.00 76.44 168 ASP A CA 1
ATOM 1245 C C . ASP A 1 168 ? -11.461 2.934 -1.809 1.00 76.44 168 ASP A C 1
ATOM 1247 O O . ASP A 1 168 ? -11.806 3.556 -0.808 1.00 76.44 168 ASP A O 1
ATOM 1251 N N . ILE A 1 169 ? -10.177 2.674 -2.058 1.00 79.88 169 ILE A N 1
ATOM 1252 C CA . ILE A 1 169 ? -9.121 3.111 -1.147 1.00 79.88 169 ILE A CA 1
ATOM 1253 C C . ILE A 1 169 ? -8.894 4.616 -1.258 1.00 79.88 169 ILE A C 1
ATOM 1255 O O . ILE A 1 169 ? -8.638 5.263 -0.246 1.00 79.88 169 ILE A O 1
ATOM 1259 N N . GLN A 1 170 ? -9.037 5.206 -2.449 1.00 82.56 170 GLN A N 1
ATOM 1260 C CA . GLN A 1 170 ? -9.039 6.664 -2.559 1.00 82.56 170 GLN A CA 1
ATOM 1261 C C . GLN A 1 170 ? -10.153 7.280 -1.706 1.00 82.56 170 GLN A C 1
ATOM 1263 O O . GLN A 1 170 ? -9.926 8.288 -1.040 1.00 82.56 170 GLN A O 1
ATOM 1268 N N . GLN A 1 171 ? -11.343 6.672 -1.701 1.00 88.44 171 GLN A N 1
ATOM 1269 C CA . GLN A 1 171 ? -12.432 7.115 -0.840 1.00 88.44 171 GLN A CA 1
ATOM 1270 C C . GLN A 1 171 ? -12.084 6.918 0.636 1.00 88.44 171 GLN A C 1
ATOM 1272 O O . GLN A 1 171 ? -12.235 7.857 1.404 1.00 88.44 171 GLN A O 1
ATOM 1277 N N . LEU A 1 172 ? -11.510 5.772 1.012 1.00 92.25 172 LEU A N 1
ATOM 1278 C CA . LEU A 1 172 ? -11.055 5.505 2.379 1.00 92.25 172 LEU A CA 1
ATOM 1279 C C . LEU A 1 172 ? -10.051 6.560 2.880 1.00 92.25 172 LEU A C 1
ATOM 1281 O O . LEU A 1 172 ? -10.131 7.024 4.015 1.00 92.25 172 LEU A O 1
ATOM 1285 N N . VAL A 1 173 ? -9.112 6.973 2.027 1.00 91.62 173 VAL A N 1
ATOM 1286 C CA . VAL A 1 173 ? -8.144 8.036 2.334 1.00 91.62 173 VAL A CA 1
ATOM 1287 C C . VAL A 1 173 ? -8.833 9.398 2.453 1.00 91.62 173 VAL A C 1
ATOM 1289 O O . VAL A 1 173 ? -8.541 10.151 3.378 1.00 91.62 173 VAL A O 1
ATOM 1292 N N . ARG A 1 174 ? -9.786 9.721 1.572 1.00 92.06 174 ARG A N 1
ATOM 1293 C CA . ARG A 1 174 ? -10.579 10.957 1.695 1.00 92.06 174 ARG A CA 1
ATOM 1294 C C . ARG A 1 174 ? -11.403 10.980 2.983 1.00 92.06 174 ARG A C 1
ATOM 1296 O O . ARG A 1 174 ? -11.446 12.011 3.651 1.00 92.06 174 ARG A O 1
ATOM 1303 N N . ASP A 1 175 ? -11.999 9.854 3.357 1.00 96.38 175 ASP A N 1
ATOM 1304 C CA . ASP A 1 175 ? -12.805 9.718 4.569 1.00 96.38 175 ASP A CA 1
ATOM 1305 C C . ASP A 1 175 ? -11.950 9.899 5.831 1.00 96.38 175 ASP A C 1
ATOM 1307 O O . ASP A 1 175 ? -12.387 10.549 6.783 1.00 96.38 175 ASP A O 1
ATOM 1311 N N . SER A 1 176 ? -10.708 9.395 5.841 1.00 97.25 176 SER A N 1
ATOM 1312 C CA . SER A 1 176 ? -9.792 9.602 6.969 1.00 97.25 176 SER A CA 1
ATOM 1313 C C . SER A 1 176 ? -9.350 11.065 7.083 1.00 97.25 176 SER A C 1
ATOM 1315 O O . SER A 1 176 ? -9.303 11.600 8.189 1.00 97.25 176 SER A O 1
ATOM 1317 N N . VAL A 1 177 ? -9.121 11.760 5.963 1.00 95.50 177 VAL A N 1
ATOM 1318 C CA . VAL A 1 177 ? -8.840 13.209 5.950 1.00 95.50 177 VAL A CA 1
ATOM 1319 C C . VAL A 1 177 ? -10.045 14.014 6.438 1.00 95.50 177 VAL A C 1
ATOM 1321 O O . VAL A 1 177 ? -9.889 14.919 7.256 1.00 95.50 177 VAL A O 1
ATOM 1324 N N . ALA A 1 178 ? -11.255 13.678 5.989 1.00 96.62 178 ALA A N 1
ATOM 1325 C CA . ALA A 1 178 ? -12.471 14.336 6.457 1.00 96.62 178 ALA A CA 1
ATOM 1326 C C . ALA A 1 178 ? -12.665 14.137 7.970 1.00 96.62 178 ALA A C 1
ATOM 1328 O O . ALA A 1 178 ? -12.958 15.094 8.686 1.00 96.62 178 ALA A O 1
ATOM 1329 N N . ALA A 1 179 ? -12.423 12.922 8.472 1.00 97.81 179 ALA A N 1
ATOM 1330 C CA . ALA A 1 179 ? -12.495 12.612 9.896 1.00 97.81 179 ALA A CA 1
ATOM 1331 C C . ALA A 1 179 ? -11.456 13.384 10.720 1.00 97.81 179 ALA A C 1
ATOM 1333 O O . ALA A 1 179 ? -11.775 13.852 11.811 1.00 97.81 179 ALA A O 1
ATOM 1334 N N . ARG A 1 180 ? -10.238 13.584 10.193 1.00 97.06 180 ARG A N 1
ATOM 1335 C CA . ARG A 1 180 ? -9.178 14.371 10.851 1.00 97.06 180 ARG A CA 1
ATOM 1336 C C . ARG A 1 180 ? -9.662 15.769 11.243 1.00 97.06 180 ARG A C 1
ATOM 1338 O O . ARG A 1 180 ? -9.317 16.244 12.321 1.00 97.06 180 ARG A O 1
ATOM 1345 N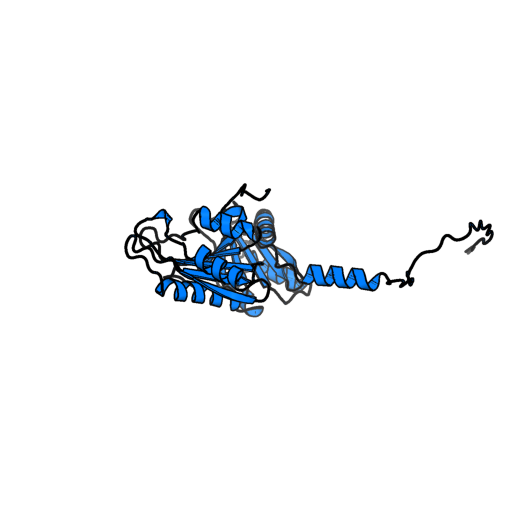 N . ASN A 1 181 ? -10.488 16.405 10.412 1.00 95.81 181 ASN A N 1
ATOM 1346 C CA . ASN A 1 181 ? -11.006 17.756 10.666 1.00 95.81 181 ASN A CA 1
ATOM 1347 C C . ASN A 1 181 ? -11.956 17.832 11.876 1.00 95.81 181 ASN A C 1
ATOM 1349 O O . ASN A 1 181 ? -12.277 18.925 12.334 1.00 95.81 181 ASN A O 1
ATOM 1353 N N . LEU A 1 182 ? -12.390 16.684 12.403 1.00 97.50 182 LEU A N 1
ATOM 1354 C CA . LEU A 1 182 ? -13.223 16.570 13.599 1.00 97.50 182 LEU A CA 1
ATOM 1355 C C . LEU A 1 182 ? -12.403 16.273 14.866 1.00 97.50 182 LEU A C 1
ATOM 1357 O O . LEU A 1 182 ? -12.984 16.017 15.920 1.00 97.50 182 LEU A O 1
ATOM 1361 N N . ALA A 1 183 ? -11.070 16.233 14.781 1.00 97.62 183 ALA A N 1
ATOM 1362 C CA . ALA A 1 183 ? -10.208 15.918 15.915 1.00 97.62 183 ALA A CA 1
ATOM 1363 C C . ALA A 1 183 ? -10.347 16.944 17.050 1.00 97.62 183 ALA A C 1
ATOM 1365 O O . ALA A 1 183 ? -10.259 18.156 16.842 1.00 97.62 183 ALA A O 1
ATOM 1366 N N . TYR A 1 184 ? -10.487 16.444 18.277 1.00 97.88 184 TYR A N 1
ATOM 1367 C CA . TYR A 1 184 ? -10.412 17.259 19.483 1.00 97.88 184 TYR A CA 1
ATOM 1368 C C . TYR A 1 184 ? -9.017 17.105 20.084 1.00 97.88 184 TYR A C 1
ATOM 1370 O O . TYR A 1 184 ? -8.752 16.154 20.814 1.00 97.88 184 TYR A O 1
ATOM 1378 N N . CYS A 1 185 ? -8.104 18.020 19.758 1.00 96.38 185 CYS A N 1
ATOM 1379 C CA . CYS A 1 185 ? -6.711 17.943 20.204 1.00 96.38 185 CYS A CA 1
ATOM 1380 C C . CYS A 1 185 ? -6.156 19.289 20.710 1.00 96.38 185 CYS A C 1
ATOM 1382 O O . CYS A 1 185 ? -5.232 19.856 20.114 1.00 96.38 185 CYS A O 1
ATOM 1384 N N . PRO A 1 186 ? -6.738 19.879 21.772 1.00 96.81 186 PRO A N 1
ATOM 1385 C CA . PRO A 1 186 ? -6.334 21.196 22.242 1.00 96.81 186 PRO A CA 1
ATOM 1386 C C . PRO A 1 186 ? -4.939 21.223 22.878 1.00 96.81 186 PRO A C 1
ATOM 1388 O O . PRO A 1 186 ? -4.375 22.316 22.946 1.00 96.81 186 PRO A O 1
ATOM 1391 N N . TYR A 1 187 ? -4.385 20.090 23.312 1.00 95.25 187 TYR A N 1
ATOM 1392 C CA . TYR A 1 187 ? -3.104 20.031 24.014 1.00 95.25 187 TYR A CA 1
ATOM 1393 C C . TYR A 1 187 ? -1.946 19.858 23.032 1.00 95.25 187 TYR A C 1
ATOM 1395 O O . TYR A 1 187 ? -1.068 20.717 22.980 1.00 95.25 187 TYR A O 1
ATOM 1403 N N . SER A 1 188 ? -1.950 18.800 22.210 1.00 93.06 188 SER A N 1
ATOM 1404 C CA . SER A 1 188 ? -0.837 18.555 21.275 1.00 93.06 188 SER A CA 1
ATOM 1405 C C . SER A 1 188 ? -0.951 19.330 19.963 1.00 93.06 188 SER A C 1
ATOM 1407 O O . SER A 1 188 ? 0.054 19.533 19.284 1.00 93.06 188 SER A O 1
ATOM 1409 N N . LYS A 1 189 ? -2.175 19.732 19.586 1.00 94.38 189 LYS A N 1
ATOM 1410 C CA . LYS A 1 189 ? -2.525 20.247 18.249 1.00 94.38 189 LYS A CA 1
ATOM 1411 C C . LYS A 1 189 ? -2.246 19.260 17.105 1.00 94.38 189 LYS A C 1
ATOM 1413 O O . LYS A 1 189 ? -2.273 19.653 15.943 1.00 94.38 189 LYS A O 1
ATOM 1418 N N . PHE A 1 190 ? -2.007 17.988 17.418 1.00 94.38 190 PHE A N 1
ATOM 1419 C CA . PHE A 1 190 ? -1.712 16.949 16.443 1.00 94.38 190 PHE A CA 1
ATOM 1420 C C . PHE A 1 190 ? -3.004 16.266 15.986 1.00 94.38 190 PHE A C 1
ATOM 1422 O O . PHE A 1 190 ? -3.577 15.438 16.696 1.00 94.38 190 PHE A O 1
ATOM 1429 N N . GLN A 1 191 ? -3.489 16.646 14.805 1.00 96.06 191 GLN A N 1
ATOM 1430 C CA . GLN A 1 191 ? -4.745 16.141 14.252 1.00 96.06 191 GLN A CA 1
ATOM 1431 C C . GLN A 1 191 ? -4.511 14.849 13.467 1.00 96.06 191 GLN A C 1
ATOM 1433 O O . GLN A 1 191 ? -3.706 14.804 12.531 1.00 96.06 191 GLN A O 1
ATOM 1438 N N . VAL A 1 192 ? -5.267 13.810 13.810 1.00 97.38 192 VAL A N 1
ATOM 1439 C CA . VAL A 1 192 ? -5.240 12.507 13.147 1.00 97.38 192 VAL A CA 1
ATOM 1440 C C . VAL A 1 192 ? -6.667 12.081 12.835 1.00 97.38 192 VAL A C 1
ATOM 1442 O O . VAL A 1 192 ? -7.558 12.157 13.684 1.00 97.38 192 VAL A O 1
ATOM 1445 N N . GLY A 1 193 ? -6.879 11.605 11.615 1.00 98.12 193 GLY A N 1
ATOM 1446 C CA . GLY A 1 193 ? -8.111 10.948 11.206 1.00 98.12 193 GLY A CA 1
ATOM 1447 C C . GLY A 1 193 ? -7.844 9.526 10.739 1.00 98.12 193 GLY A C 1
ATOM 1448 O O . GLY A 1 193 ? -6.755 9.212 10.264 1.00 98.12 193 GLY A O 1
ATOM 1449 N N . ALA A 1 194 ? -8.838 8.661 10.888 1.00 98.38 194 ALA A N 1
ATOM 1450 C CA . ALA A 1 194 ? -8.788 7.281 10.449 1.00 98.38 194 ALA A CA 1
ATOM 1451 C C . ALA A 1 194 ? -10.105 6.874 9.788 1.00 98.38 194 ALA A C 1
ATOM 1453 O O . ALA A 1 194 ? -11.179 7.319 10.197 1.00 98.38 194 ALA A O 1
ATOM 1454 N N . ALA A 1 195 ? -10.020 6.003 8.791 1.00 98.19 195 ALA A N 1
ATOM 1455 C CA . ALA A 1 195 ? -11.169 5.360 8.172 1.00 98.19 195 ALA A CA 1
ATOM 1456 C C . ALA A 1 195 ? -10.877 3.870 7.997 1.00 98.19 195 ALA A C 1
ATOM 1458 O O . ALA A 1 195 ? -9.860 3.490 7.425 1.00 98.19 195 ALA A O 1
ATOM 1459 N N . LEU A 1 196 ? -11.757 3.031 8.524 1.00 97.44 196 LEU A N 1
ATOM 1460 C CA . LEU A 1 196 ? -11.642 1.581 8.565 1.00 97.44 196 LEU A CA 1
ATOM 1461 C C . LEU A 1 196 ? -12.691 0.985 7.632 1.00 97.44 196 LEU A C 1
ATOM 1463 O O . LEU A 1 196 ? -13.871 1.257 7.821 1.00 97.44 196 LEU A O 1
ATOM 1467 N N . ILE A 1 197 ? -12.275 0.159 6.674 1.00 95.25 197 ILE A N 1
ATOM 1468 C CA . ILE A 1 197 ? -13.189 -0.598 5.813 1.00 95.25 197 ILE A CA 1
ATOM 1469 C C . ILE A 1 197 ? -13.223 -2.065 6.236 1.00 95.25 197 ILE A C 1
ATOM 1471 O O . ILE A 1 197 ? -12.191 -2.733 6.389 1.00 95.25 197 ILE A O 1
ATOM 1475 N N . THR A 1 198 ? -14.428 -2.577 6.428 1.00 94.50 198 THR A N 1
ATOM 1476 C CA . THR A 1 198 ? -14.692 -3.964 6.800 1.00 94.50 198 THR A CA 1
ATOM 1477 C C . THR A 1 198 ? -14.639 -4.888 5.580 1.00 94.50 198 THR A C 1
ATOM 1479 O O . THR A 1 198 ? -14.624 -4.461 4.424 1.00 94.50 198 THR A O 1
ATOM 1482 N N . THR A 1 199 ? -14.590 -6.199 5.817 1.00 89.75 199 THR A N 1
ATOM 1483 C CA . THR A 1 199 ? -14.571 -7.200 4.730 1.00 89.75 199 THR A CA 1
ATOM 1484 C C . THR A 1 199 ? -15.861 -7.255 3.902 1.00 89.75 199 THR A C 1
ATOM 1486 O O . THR A 1 199 ? -15.813 -7.686 2.751 1.00 89.75 199 THR A O 1
ATOM 1489 N N . ASP A 1 200 ? -16.986 -6.792 4.452 1.00 90.50 200 ASP A N 1
ATOM 1490 C CA . ASP A 1 200 ? -18.271 -6.624 3.761 1.00 90.50 200 ASP A CA 1
ATOM 1491 C C . ASP A 1 200 ? -18.450 -5.231 3.124 1.00 90.50 200 ASP A C 1
ATOM 1493 O O . ASP A 1 200 ? -19.469 -4.987 2.484 1.00 90.50 200 ASP A O 1
ATOM 1497 N N . GLY A 1 201 ? -17.438 -4.358 3.213 1.00 88.81 201 GLY A N 1
ATOM 1498 C CA . GLY A 1 201 ? -17.369 -3.089 2.480 1.00 88.81 201 GLY A CA 1
ATOM 1499 C C . GLY A 1 201 ? -17.934 -1.868 3.207 1.00 88.81 201 GLY A C 1
ATOM 1500 O O . GLY A 1 201 ? -18.007 -0.801 2.607 1.00 88.81 201 GLY A O 1
ATOM 1501 N N . GLU A 1 202 ? -18.317 -1.995 4.476 1.00 94.94 202 GLU A N 1
ATOM 1502 C CA . GLU A 1 202 ? -18.776 -0.872 5.295 1.00 94.94 202 GLU A CA 1
ATOM 1503 C C . GLU A 1 202 ? -17.590 -0.067 5.846 1.00 94.94 202 GLU A C 1
ATOM 1505 O O . GLU A 1 202 ? -16.557 -0.634 6.215 1.00 94.94 202 GLU A O 1
ATOM 1510 N N . THR A 1 203 ? -17.736 1.259 5.915 1.00 97.00 203 THR A N 1
ATOM 1511 C CA . THR A 1 203 ? -16.667 2.170 6.346 1.00 97.00 203 THR A CA 1
ATOM 1512 C C . THR A 1 203 ? -17.014 2.859 7.663 1.00 97.00 203 THR A C 1
ATOM 1514 O O . THR A 1 203 ? -18.079 3.456 7.804 1.00 97.00 203 THR A O 1
ATOM 1517 N N . PHE A 1 204 ? -16.071 2.851 8.607 1.00 98.38 204 PHE A N 1
ATOM 1518 C CA . PHE A 1 204 ? -16.173 3.516 9.907 1.00 98.38 204 PHE A CA 1
ATOM 1519 C C . PHE A 1 204 ? -15.057 4.542 10.072 1.00 98.38 204 PHE A C 1
ATOM 1521 O O . PHE A 1 204 ? -13.884 4.226 9.893 1.00 98.38 204 PHE A O 1
ATOM 1528 N N . THR A 1 205 ? -15.404 5.768 10.459 1.00 98.62 205 THR A N 1
ATOM 1529 C CA . THR A 1 205 ? -14.437 6.863 10.612 1.00 98.62 205 THR A CA 1
ATOM 1530 C C . THR A 1 205 ? -14.185 7.236 12.070 1.00 98.62 205 THR A C 1
ATOM 1532 O O . THR A 1 205 ? -15.068 7.160 12.934 1.00 98.62 205 THR A O 1
ATOM 1535 N N . GLY A 1 206 ? -12.968 7.687 12.355 1.00 98.19 206 GLY A N 1
ATOM 1536 C CA . GLY A 1 206 ? -12.528 8.109 13.678 1.00 98.19 206 GLY A CA 1
ATOM 1537 C C . GLY A 1 206 ? -11.551 9.276 13.616 1.00 98.19 206 GLY A C 1
ATOM 1538 O O . GLY A 1 206 ? -10.841 9.459 12.634 1.00 98.19 206 GLY A O 1
ATOM 1539 N N . CYS A 1 207 ? -11.510 10.061 14.684 1.00 98.31 207 CYS A N 1
ATOM 1540 C CA . CYS A 1 207 ? -10.512 11.099 14.917 1.00 98.31 207 CYS A CA 1
ATOM 1541 C C . CYS A 1 207 ? -9.926 10.928 16.319 1.00 98.31 207 CYS A C 1
ATOM 1543 O O . CYS A 1 207 ? -10.500 10.211 17.154 1.00 98.31 207 CYS A O 1
ATOM 1545 N N . ASN A 1 208 ? -8.769 11.536 16.578 1.00 98.12 208 ASN A N 1
ATOM 1546 C CA . ASN A 1 208 ? -8.241 11.566 17.934 1.00 98.12 208 ASN A CA 1
ATOM 1547 C C . ASN A 1 208 ? -9.046 12.533 18.814 1.00 98.12 208 ASN A C 1
ATOM 1549 O O . ASN A 1 208 ? -9.422 13.629 18.391 1.00 98.12 208 ASN A O 1
ATOM 1553 N N . VAL A 1 209 ? -9.286 12.108 20.053 1.00 98.31 209 VAL A N 1
ATOM 1554 C CA . VAL A 1 209 ? -9.946 12.895 21.097 1.00 98.31 209 VAL A CA 1
ATOM 1555 C C . VAL A 1 209 ? -9.035 12.890 22.313 1.00 98.31 209 VAL A C 1
ATOM 1557 O O . VAL A 1 209 ? -8.810 11.853 22.941 1.00 98.31 209 VAL A O 1
ATOM 1560 N N . GLU A 1 210 ? -8.468 14.049 22.614 1.00 98.00 210 GLU A N 1
ATOM 1561 C CA . GLU A 1 210 ? -7.570 14.230 23.741 1.00 98.00 210 GLU A CA 1
ATOM 1562 C C . GLU A 1 210 ? -8.322 14.464 25.044 1.00 98.00 210 GLU A C 1
ATOM 1564 O O . GLU A 1 210 ? -9.415 15.029 25.092 1.00 98.00 210 GLU A O 1
ATOM 1569 N N . ASN A 1 211 ? -7.669 14.077 26.129 1.00 97.00 211 ASN A N 1
ATOM 1570 C CA . ASN A 1 211 ? -8.098 14.356 27.481 1.00 97.00 211 ASN A CA 1
ATOM 1571 C C . ASN A 1 211 ? -6.920 14.914 28.284 1.00 97.00 211 ASN A C 1
ATOM 1573 O O . ASN A 1 211 ? -5.779 14.500 28.079 1.00 97.00 211 ASN A O 1
ATOM 1577 N N . ILE A 1 212 ? -7.201 15.822 29.223 1.00 95.31 212 ILE A N 1
ATOM 1578 C CA . ILE A 1 212 ? -6.176 16.410 30.096 1.00 95.31 212 ILE A CA 1
ATOM 1579 C C . ILE A 1 212 ? -5.425 15.355 30.913 1.00 95.31 212 ILE A C 1
ATOM 1581 O O . ILE A 1 212 ? -4.221 15.468 31.129 1.00 95.31 212 ILE A O 1
ATOM 1585 N N . ALA A 1 213 ? -6.122 14.302 31.339 1.00 95.31 213 ALA A N 1
ATOM 1586 C CA . ALA A 1 213 ? -5.520 13.136 31.952 1.00 95.31 213 ALA A CA 1
ATOM 1587 C C . ALA A 1 213 ? -4.973 12.243 30.839 1.00 95.31 213 ALA A C 1
ATOM 1589 O O . ALA A 1 213 ? -5.522 11.178 30.614 1.00 95.31 213 ALA A O 1
ATOM 1590 N N . TYR A 1 214 ? -3.944 12.704 30.119 1.00 84.31 214 TYR A N 1
ATOM 1591 C CA . TYR A 1 214 ? -3.383 12.166 28.869 1.00 84.31 214 TYR A CA 1
ATOM 1592 C C . TYR A 1 214 ? -3.662 10.685 28.538 1.00 84.31 214 TYR A C 1
ATOM 1594 O O . TYR A 1 214 ? -4.064 10.397 27.412 1.00 84.31 214 TYR A O 1
ATOM 1602 N N . GLY A 1 215 ? -3.512 9.755 29.490 1.00 91.31 215 GLY A N 1
ATOM 1603 C CA . GLY A 1 215 ? -3.860 8.333 29.331 1.00 91.31 215 GLY A CA 1
ATOM 1604 C C . GLY A 1 215 ? -5.327 8.029 28.968 1.00 91.31 215 GLY A C 1
ATOM 1605 O O . GLY A 1 215 ? -5.601 6.975 28.407 1.00 91.31 215 GLY A O 1
ATOM 1606 N N . GLY A 1 216 ? -6.259 8.949 29.223 1.00 92.44 216 GLY A N 1
ATOM 1607 C CA . GLY A 1 216 ? -7.657 8.895 28.791 1.00 92.44 216 GLY A CA 1
ATOM 1608 C C . GLY A 1 216 ? -7.891 9.366 27.352 1.00 92.44 216 GLY A C 1
ATOM 1609 O O . GLY A 1 216 ? -9.027 9.345 26.886 1.00 92.44 216 GLY A O 1
ATOM 1610 N N . SER A 1 217 ? -6.848 9.803 26.641 1.00 96.56 217 SER A N 1
ATOM 1611 C CA . SER A 1 217 ? -6.953 10.179 25.228 1.00 96.56 217 SER A CA 1
ATOM 1612 C C . SER A 1 217 ? -7.111 8.942 24.342 1.00 96.56 217 SER A C 1
ATOM 1614 O O . SER A 1 217 ? -6.442 7.919 24.533 1.00 96.56 217 SER A O 1
ATOM 1616 N N . ILE A 1 218 ? -7.945 9.050 23.309 1.00 97.75 218 ILE A N 1
ATOM 1617 C CA . ILE A 1 218 ? -8.149 7.992 22.317 1.00 97.75 218 ILE A CA 1
ATOM 1618 C C . ILE A 1 218 ? -7.661 8.446 20.941 1.00 97.75 218 ILE A C 1
ATOM 1620 O O . ILE A 1 218 ? -7.893 9.573 20.506 1.00 97.75 218 ILE A O 1
ATOM 1624 N N . CYS A 1 219 ? -6.932 7.563 20.265 1.00 98.06 219 CYS A N 1
ATOM 1625 C CA . CYS A 1 219 ? -6.402 7.812 18.929 1.00 98.06 219 CYS A CA 1
ATOM 1626 C C . CYS A 1 219 ? -7.465 7.530 17.861 1.00 98.06 219 CYS A C 1
ATOM 1628 O O . CYS A 1 219 ? -8.391 6.751 18.092 1.00 98.06 219 CYS A O 1
ATOM 1630 N N . ALA A 1 220 ? -7.286 8.107 16.674 1.00 98.19 220 ALA A N 1
ATOM 1631 C CA . ALA A 1 220 ? -8.242 8.008 15.576 1.00 98.19 220 ALA A CA 1
ATOM 1632 C C . ALA A 1 220 ? -8.560 6.563 15.169 1.00 98.19 220 ALA A C 1
ATOM 1634 O O . ALA A 1 220 ? -9.723 6.227 14.948 1.00 98.19 220 ALA A O 1
ATOM 1635 N N . GLU A 1 221 ? -7.547 5.698 15.125 1.00 98.19 221 GLU A N 1
ATOM 1636 C CA . GLU A 1 221 ? -7.682 4.299 14.725 1.00 98.19 221 GLU A CA 1
ATOM 1637 C C . GLU A 1 221 ? -8.557 3.532 15.714 1.00 98.19 221 GLU A C 1
ATOM 1639 O O . GLU A 1 221 ? -9.500 2.855 15.312 1.00 98.19 221 GLU A O 1
ATOM 1644 N N . ARG A 1 222 ? -8.306 3.703 17.019 1.00 97.69 222 ARG A N 1
ATOM 1645 C CA . ARG A 1 222 ? -9.129 3.093 18.073 1.00 97.69 222 ARG A CA 1
ATOM 1646 C C . ARG A 1 222 ? -10.556 3.628 18.041 1.00 97.69 222 ARG A C 1
ATOM 1648 O O . ARG A 1 222 ? -11.480 2.839 18.176 1.00 97.69 222 ARG A O 1
ATOM 1655 N N . THR A 1 223 ? -10.758 4.921 17.786 1.00 98.31 223 THR A N 1
ATOM 1656 C CA . THR A 1 223 ? -12.105 5.484 17.601 1.00 98.31 223 THR A CA 1
ATOM 1657 C C . THR A 1 223 ? -12.850 4.807 16.442 1.00 98.31 223 THR A C 1
ATOM 1659 O O . THR A 1 223 ? -14.011 4.434 16.603 1.00 98.31 223 THR A O 1
ATOM 1662 N N . ALA A 1 224 ? -12.202 4.615 15.287 1.00 98.31 224 ALA A N 1
ATOM 1663 C CA . ALA A 1 224 ? -12.809 3.949 14.130 1.00 98.31 224 ALA A CA 1
ATOM 1664 C C . ALA A 1 224 ? -13.110 2.464 14.407 1.00 98.31 224 ALA A C 1
ATOM 1666 O O . ALA A 1 224 ? -14.211 1.994 14.120 1.00 98.31 224 ALA A O 1
ATOM 1667 N N . ILE A 1 225 ? -12.164 1.743 15.020 1.00 98.12 225 ILE A N 1
ATOM 1668 C CA . ILE A 1 225 ? -12.318 0.320 15.354 1.00 98.12 225 ILE A CA 1
ATOM 1669 C C . ILE A 1 225 ? -13.423 0.116 16.388 1.00 98.12 225 ILE A C 1
ATOM 1671 O O . ILE A 1 225 ? -14.287 -0.730 16.187 1.00 98.12 225 ILE A O 1
ATOM 1675 N N . VAL A 1 226 ? -13.452 0.907 17.464 1.00 97.81 226 VAL A N 1
ATOM 1676 C CA . VAL A 1 226 ? -14.485 0.786 18.504 1.00 97.81 226 VAL A CA 1
ATOM 1677 C C . VAL A 1 226 ? -15.878 1.007 17.915 1.00 97.81 226 VAL A C 1
ATOM 1679 O O . VAL A 1 226 ? -16.775 0.233 18.231 1.00 97.81 226 VAL A O 1
ATOM 1682 N N . LYS A 1 227 ? -16.057 1.982 17.010 1.00 98.19 227 LYS A N 1
ATOM 1683 C CA . LYS A 1 227 ? -17.334 2.186 16.301 1.00 98.19 227 LYS A CA 1
ATOM 1684 C C . LYS A 1 227 ? -17.731 0.989 15.436 1.00 98.19 227 LYS A C 1
ATOM 1686 O O . LYS A 1 227 ? -18.900 0.605 15.431 1.00 98.19 227 LYS A O 1
ATOM 1691 N N . ALA A 1 228 ? -16.782 0.404 14.705 1.00 97.88 228 ALA A N 1
ATOM 1692 C CA . ALA A 1 228 ? -17.040 -0.780 13.889 1.00 97.88 228 ALA A CA 1
ATOM 1693 C C . ALA A 1 228 ? -17.464 -1.968 14.764 1.00 97.88 228 ALA A C 1
ATOM 1695 O O . ALA A 1 228 ? -18.506 -2.582 14.530 1.00 97.88 228 ALA A O 1
ATOM 1696 N N . VAL A 1 229 ? -16.712 -2.228 15.836 1.00 97.81 229 VAL A N 1
ATOM 1697 C CA . VAL A 1 229 ? -16.972 -3.326 16.775 1.00 97.81 229 VAL A CA 1
ATOM 1698 C C . VAL A 1 229 ? -18.301 -3.135 17.499 1.00 97.81 229 VAL A C 1
ATOM 1700 O O . VAL A 1 229 ? -19.086 -4.078 17.573 1.00 97.81 229 VAL A O 1
ATOM 1703 N N . SER A 1 230 ? -18.610 -1.920 17.967 1.00 97.56 230 SER A N 1
ATOM 1704 C CA . SER A 1 230 ? -19.901 -1.620 18.602 1.00 97.56 230 SER A CA 1
ATOM 1705 C C . SER A 1 230 ? -21.082 -1.738 17.637 1.00 97.56 230 SER A C 1
ATOM 1707 O O . SER A 1 230 ? -22.218 -1.866 18.080 1.00 97.56 230 SER A O 1
ATOM 1709 N N . SER A 1 231 ? -20.819 -1.715 16.328 1.00 97.38 231 SER A N 1
ATOM 1710 C CA . SER A 1 231 ? -21.805 -1.946 15.264 1.00 97.38 231 SER A CA 1
ATOM 1711 C C . SER A 1 231 ? -21.827 -3.408 14.788 1.00 97.38 231 SER A C 1
ATOM 1713 O O . SER A 1 231 ? -22.431 -3.724 13.766 1.00 97.38 231 SER A O 1
ATOM 1715 N N . GLY A 1 232 ? -21.160 -4.318 15.509 1.00 96.88 232 GLY A N 1
ATOM 1716 C CA . GLY A 1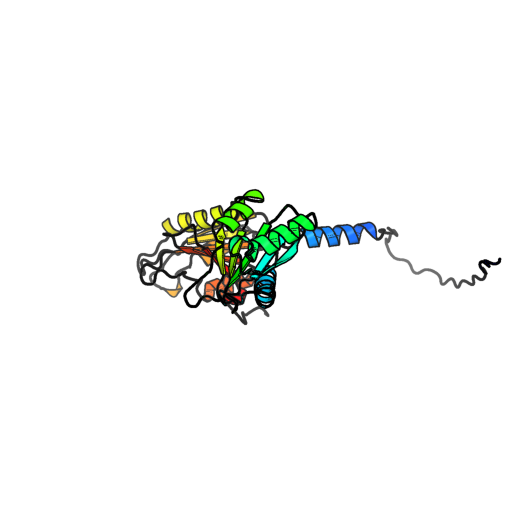 232 ? -21.132 -5.754 15.215 1.00 96.88 232 GLY A CA 1
ATOM 1717 C C . GLY A 1 232 ? -20.120 -6.176 14.145 1.00 96.88 232 GLY A C 1
ATOM 1718 O O . GLY A 1 232 ? -20.179 -7.308 13.665 1.00 96.88 232 GLY A O 1
ATOM 1719 N N . LYS A 1 233 ? -19.187 -5.301 13.748 1.00 97.06 233 LYS A N 1
ATOM 1720 C CA . LYS A 1 233 ? -18.193 -5.575 12.699 1.00 97.06 233 LYS A CA 1
ATOM 1721 C C . LYS A 1 233 ? -16.824 -5.867 13.311 1.00 97.06 233 LYS A C 1
ATOM 1723 O O . LYS A 1 233 ? -16.231 -5.011 13.957 1.00 97.06 233 LYS A O 1
ATOM 1728 N N . GLN A 1 234 ? -16.304 -7.072 13.072 1.00 94.88 234 GLN A N 1
ATOM 1729 C CA . GLN A 1 234 ? -15.042 -7.558 13.665 1.00 94.88 234 GLN A CA 1
ATOM 1730 C C . GLN A 1 234 ? -14.035 -8.092 12.633 1.00 94.88 234 GLN A C 1
ATOM 1732 O O . GLN A 1 234 ? -13.010 -8.651 12.999 1.00 94.88 234 GLN A O 1
ATOM 1737 N N . LYS A 1 235 ? -14.330 -7.965 11.333 1.00 94.50 235 LYS A N 1
ATOM 1738 C CA . LYS A 1 235 ? -13.447 -8.421 10.249 1.00 94.50 235 LYS A CA 1
ATOM 1739 C C . LYS A 1 235 ? -13.088 -7.257 9.349 1.00 94.50 235 LYS A C 1
ATOM 1741 O O . LYS A 1 235 ? -13.950 -6.744 8.625 1.00 94.50 235 LYS A O 1
ATOM 1746 N N . PHE A 1 236 ? -11.821 -6.871 9.371 1.00 93.38 236 PHE A N 1
ATOM 1747 C CA . PHE A 1 236 ? -11.341 -5.677 8.689 1.00 93.38 236 PHE A CA 1
ATOM 1748 C C . PHE A 1 236 ? -10.531 -6.023 7.448 1.00 93.38 236 PHE A C 1
ATOM 1750 O O . PHE A 1 236 ? -9.821 -7.023 7.400 1.00 93.38 236 PHE A O 1
ATOM 1757 N N . LYS A 1 237 ? -10.685 -5.194 6.416 1.00 89.94 237 LYS A N 1
ATOM 1758 C CA . LYS A 1 237 ? -9.927 -5.296 5.168 1.00 89.94 237 LYS A CA 1
ATOM 1759 C C . LYS A 1 237 ? -8.739 -4.338 5.195 1.00 89.94 237 LYS A C 1
ATOM 1761 O O . LYS A 1 237 ? -7.632 -4.722 4.831 1.00 89.94 237 LYS A O 1
ATOM 1766 N N . ALA A 1 238 ? -8.975 -3.092 5.596 1.00 92.31 238 ALA A N 1
ATOM 1767 C CA . ALA A 1 238 ? -7.955 -2.056 5.613 1.00 92.31 238 ALA A CA 1
ATOM 1768 C C . ALA A 1 238 ? -8.335 -0.896 6.532 1.00 92.31 238 ALA A C 1
ATOM 1770 O O . ALA A 1 238 ? -9.516 -0.648 6.771 1.00 92.31 238 ALA A O 1
ATOM 1771 N N . ILE A 1 239 ? -7.333 -0.138 6.968 1.00 95.81 239 ILE A N 1
ATOM 1772 C CA . ILE A 1 239 ? -7.501 1.146 7.641 1.00 95.81 239 ILE A CA 1
ATOM 1773 C C . ILE A 1 239 ? -6.617 2.204 6.976 1.00 95.81 239 ILE A C 1
ATOM 1775 O O . ILE A 1 239 ? -5.437 1.966 6.727 1.00 95.81 239 ILE A O 1
ATOM 1779 N N . ALA A 1 240 ? -7.179 3.372 6.681 1.00 95.19 240 ALA A N 1
ATOM 1780 C CA . ALA A 1 240 ? -6.428 4.557 6.297 1.00 95.19 240 ALA A CA 1
ATOM 1781 C C . ALA A 1 240 ? -6.257 5.481 7.500 1.00 95.19 240 ALA A C 1
ATOM 1783 O O . ALA A 1 240 ? -7.208 5.689 8.249 1.00 95.19 240 ALA A O 1
ATOM 1784 N N . VAL A 1 241 ? -5.068 6.055 7.658 1.00 96.69 241 VAL A N 1
ATOM 1785 C CA . VAL A 1 241 ? -4.712 7.018 8.700 1.00 96.69 241 VAL A CA 1
ATOM 1786 C C . VAL A 1 241 ? -4.142 8.257 8.027 1.00 96.69 241 VAL A C 1
ATOM 1788 O O . VAL A 1 241 ? -3.173 8.171 7.275 1.00 96.69 241 VAL A O 1
ATOM 1791 N N . ALA A 1 242 ? -4.756 9.406 8.285 1.00 95.25 242 ALA A N 1
ATOM 1792 C CA . ALA A 1 242 ? -4.384 10.683 7.699 1.00 95.25 242 ALA A CA 1
ATOM 1793 C C . ALA A 1 242 ? -3.931 11.664 8.775 1.00 95.25 242 ALA A C 1
ATOM 1795 O O . ALA A 1 242 ? -4.635 11.920 9.757 1.00 95.25 242 ALA A O 1
ATOM 1796 N N . THR A 1 243 ? -2.760 12.250 8.559 1.00 93.06 243 THR A N 1
ATOM 1797 C CA . THR A 1 243 ? -2.227 13.332 9.385 1.00 93.06 243 THR A CA 1
ATOM 1798 C C . THR A 1 243 ? -1.185 14.125 8.600 1.00 93.06 243 THR A C 1
ATOM 1800 O O . THR A 1 243 ? -0.709 13.701 7.547 1.00 93.06 243 THR A O 1
ATOM 1803 N N . ASP A 1 244 ? -0.858 15.308 9.091 1.00 85.25 244 ASP A N 1
ATOM 1804 C CA . ASP A 1 244 ? 0.188 16.186 8.596 1.00 85.25 244 ASP A CA 1
ATOM 1805 C C . ASP A 1 244 ? 1.289 16.294 9.655 1.00 85.25 244 ASP A C 1
ATOM 1807 O O . ASP A 1 244 ? 1.197 17.036 10.632 1.00 85.25 244 ASP A O 1
ATOM 1811 N N . ASN A 1 245 ? 2.388 15.564 9.465 1.00 79.19 245 ASN A N 1
ATOM 1812 C CA . ASN A 1 245 ? 3.573 15.815 10.273 1.00 79.19 245 ASN A CA 1
ATOM 1813 C C . ASN A 1 245 ? 4.336 17.013 9.701 1.00 79.19 245 ASN A C 1
ATOM 1815 O O . ASN A 1 245 ? 5.292 16.859 8.944 1.00 79.19 245 ASN A O 1
ATOM 1819 N N . ILE A 1 246 ? 3.895 18.214 10.080 1.00 71.25 246 ILE A N 1
ATOM 1820 C CA . ILE A 1 246 ? 4.427 19.490 9.575 1.00 71.25 246 ILE A CA 1
ATOM 1821 C C . ILE A 1 246 ? 5.943 19.618 9.821 1.00 71.25 246 ILE A C 1
ATOM 1823 O O . ILE A 1 246 ? 6.629 20.321 9.086 1.00 71.25 246 ILE A O 1
ATOM 1827 N N . LYS A 1 247 ? 6.493 18.938 10.836 1.00 72.06 247 LYS A N 1
ATOM 1828 C CA . LYS A 1 247 ? 7.909 19.071 11.211 1.00 72.06 247 LYS A CA 1
ATOM 1829 C C . LYS A 1 247 ? 8.860 18.292 10.308 1.00 72.06 247 LYS A C 1
ATOM 1831 O O . LYS A 1 247 ? 9.971 18.753 10.080 1.00 72.06 247 LYS A O 1
ATOM 1836 N N . THR A 1 248 ? 8.462 17.104 9.865 1.00 70.50 248 THR A N 1
ATOM 1837 C CA . THR A 1 248 ? 9.356 16.172 9.157 1.00 70.50 248 THR A CA 1
ATOM 1838 C C . THR A 1 248 ? 8.899 15.857 7.742 1.00 70.50 248 THR A C 1
ATOM 1840 O O . THR A 1 248 ? 9.630 15.175 7.032 1.00 70.50 248 THR A O 1
ATOM 1843 N N . ASP A 1 249 ? 7.696 16.296 7.353 1.00 75.50 249 ASP A N 1
ATOM 1844 C CA . ASP A 1 249 ? 7.021 15.877 6.121 1.00 75.50 249 ASP A CA 1
ATOM 1845 C C . ASP A 1 249 ? 7.153 14.357 5.894 1.00 75.50 249 ASP A C 1
ATOM 1847 O O . ASP A 1 249 ? 7.454 13.860 4.811 1.00 75.50 249 ASP A O 1
ATOM 1851 N N . SER A 1 250 ? 6.980 13.580 6.964 1.00 79.44 250 SER A N 1
ATOM 1852 C CA . SER A 1 250 ? 7.049 12.121 6.933 1.00 79.44 250 SER A CA 1
ATOM 1853 C C . SER A 1 250 ? 5.662 11.524 7.132 1.00 79.44 250 SER A C 1
ATOM 1855 O O . SER A 1 250 ? 4.784 12.137 7.742 1.00 79.44 250 SER A O 1
ATOM 1857 N N . PHE A 1 251 ? 5.464 10.296 6.657 1.00 86.56 251 PHE A N 1
ATOM 1858 C CA . PHE A 1 251 ? 4.287 9.524 7.042 1.00 86.56 251 PHE A CA 1
ATOM 1859 C C . PHE A 1 251 ? 4.322 9.248 8.548 1.00 86.56 251 PHE A C 1
ATOM 1861 O O . PHE A 1 251 ? 5.377 8.944 9.109 1.00 86.56 251 PHE A O 1
ATOM 1868 N N . THR A 1 252 ? 3.165 9.333 9.198 1.00 88.62 252 THR A N 1
ATOM 1869 C CA . THR A 1 252 ? 3.015 8.975 10.611 1.00 88.62 252 THR A CA 1
ATOM 1870 C C . THR A 1 252 ? 2.261 7.664 10.693 1.00 88.62 252 THR A C 1
ATOM 1872 O O . THR A 1 252 ? 1.163 7.541 10.158 1.00 88.62 252 THR A O 1
ATOM 1875 N N . SER A 1 253 ? 2.856 6.683 11.361 1.00 90.50 253 SER A N 1
ATOM 1876 C CA . SER A 1 253 ? 2.240 5.378 11.589 1.00 90.50 253 SER A CA 1
ATOM 1877 C C . SER A 1 253 ? 1.419 5.364 12.886 1.00 90.50 253 SER A C 1
ATOM 1879 O O . SER A 1 253 ? 1.704 6.155 13.791 1.00 90.50 253 SER A O 1
ATOM 1881 N N . PRO A 1 254 ? 0.441 4.444 13.020 1.00 93.75 254 PRO A N 1
ATOM 1882 C CA . PRO A 1 254 ? -0.299 4.249 14.261 1.00 93.75 254 PRO A CA 1
ATOM 1883 C C . PRO A 1 254 ? 0.623 4.050 15.462 1.00 93.75 254 PRO A C 1
ATOM 1885 O O . PRO A 1 254 ? 1.705 3.470 15.332 1.00 93.75 254 PRO A O 1
ATOM 1888 N N . CYS A 1 255 ? 0.198 4.483 16.647 1.00 94.12 255 CYS A N 1
ATOM 1889 C CA . CYS A 1 255 ? 0.957 4.247 17.876 1.00 94.12 255 CYS A CA 1
ATOM 1890 C C . CYS A 1 255 ? 0.887 2.770 18.313 1.00 94.12 255 CYS A C 1
ATOM 1892 O O . CYS A 1 255 ? 0.014 2.027 17.864 1.00 94.12 255 CYS A O 1
ATOM 1894 N N . GLY A 1 256 ? 1.777 2.344 19.217 1.00 93.00 256 GLY A N 1
ATOM 1895 C CA . GLY A 1 256 ? 1.853 0.953 19.694 1.00 93.00 256 GLY A CA 1
ATOM 1896 C C . GLY A 1 256 ? 0.502 0.358 20.131 1.00 93.00 256 GLY A C 1
ATOM 1897 O O . GLY A 1 256 ? 0.108 -0.672 19.586 1.00 93.00 256 GLY A O 1
ATOM 1898 N N . PRO A 1 257 ? -0.266 1.023 21.020 1.00 94.56 257 PRO A N 1
ATOM 1899 C CA . PRO A 1 257 ? -1.594 0.551 21.412 1.00 94.56 257 PRO A CA 1
ATOM 1900 C C . PRO A 1 257 ? -2.575 0.403 20.246 1.00 94.56 257 PRO A C 1
ATOM 1902 O O . PRO A 1 257 ? -3.312 -0.575 20.202 1.00 94.56 257 PRO A O 1
ATOM 1905 N N . CYS A 1 258 ? -2.585 1.336 19.285 1.00 96.94 258 CYS A N 1
ATOM 1906 C CA . CYS A 1 258 ? -3.422 1.211 18.087 1.00 96.94 258 CYS A CA 1
ATOM 1907 C C . CYS A 1 258 ? -2.999 0.024 17.233 1.00 96.94 258 CYS A C 1
ATOM 1909 O O . CYS A 1 258 ? -3.862 -0.677 16.714 1.00 96.94 258 CYS A O 1
ATOM 1911 N N . ARG A 1 259 ? -1.688 -0.220 17.106 1.00 96.06 259 ARG A N 1
ATOM 1912 C CA . ARG A 1 259 ? -1.201 -1.362 16.337 1.00 96.06 259 ARG A CA 1
ATOM 1913 C C . ARG A 1 259 ? -1.682 -2.677 16.942 1.00 96.06 259 ARG A C 1
ATOM 1915 O O . ARG A 1 259 ? -2.247 -3.495 16.228 1.00 96.06 259 ARG A O 1
ATOM 1922 N N . GLN A 1 260 ? -1.547 -2.829 18.259 1.00 95.19 260 GLN A N 1
ATOM 1923 C CA . GLN A 1 260 ? -2.048 -4.004 18.974 1.00 95.19 260 GLN A CA 1
ATOM 1924 C C . GLN A 1 260 ? -3.570 -4.150 18.820 1.00 95.19 260 GLN A C 1
ATOM 1926 O O . GLN A 1 260 ? -4.061 -5.249 18.590 1.00 95.19 260 GLN A O 1
ATOM 1931 N N . PHE A 1 261 ? -4.311 -3.036 18.861 1.00 94.88 261 PHE A N 1
ATOM 1932 C CA . PHE A 1 261 ? -5.761 -3.033 18.646 1.00 94.88 261 PHE A CA 1
ATOM 1933 C C . PHE A 1 261 ? -6.157 -3.507 17.244 1.00 94.88 261 PHE A C 1
ATOM 1935 O O . PHE A 1 261 ? -7.181 -4.156 17.091 1.00 94.88 261 PHE A O 1
ATOM 1942 N N . ILE A 1 262 ? -5.372 -3.177 16.214 1.00 94.88 262 ILE A N 1
ATOM 1943 C CA . ILE A 1 262 ? -5.616 -3.650 14.845 1.00 94.88 262 ILE A CA 1
ATOM 1944 C C . ILE A 1 262 ? -5.314 -5.151 14.741 1.00 94.88 262 ILE A C 1
ATOM 1946 O O . ILE A 1 262 ? -6.106 -5.877 14.143 1.00 94.88 262 ILE A O 1
ATOM 1950 N N . VAL A 1 263 ? -4.204 -5.616 15.335 1.00 93.38 263 VAL A N 1
ATOM 1951 C CA . VAL A 1 263 ? -3.806 -7.038 15.320 1.00 93.38 263 VAL A CA 1
ATOM 1952 C C . VAL A 1 263 ? -4.890 -7.940 15.906 1.00 93.38 263 VAL A C 1
ATOM 1954 O O . VAL A 1 263 ? -5.142 -8.998 15.332 1.00 93.38 263 VAL A O 1
ATOM 1957 N N . GLU A 1 264 ? -5.553 -7.505 16.982 1.00 93.38 264 GLU A N 1
ATOM 1958 C CA . GLU A 1 264 ? -6.642 -8.236 17.652 1.00 93.38 264 GLU A CA 1
ATOM 1959 C C . GLU A 1 264 ? -7.715 -8.744 16.671 1.00 93.38 264 GLU A C 1
ATOM 1961 O O . GLU A 1 264 ? -8.239 -9.844 16.814 1.00 93.38 264 GLU A O 1
ATOM 1966 N N . PHE A 1 265 ? -8.017 -7.966 15.627 1.00 91.94 265 PHE A N 1
ATOM 1967 C CA . PHE A 1 265 ? -9.075 -8.280 14.658 1.00 91.94 265 PHE A CA 1
ATOM 1968 C C . PHE A 1 265 ? -8.559 -8.872 13.342 1.00 91.94 265 PHE A C 1
ATOM 1970 O O . PHE A 1 265 ? -9.330 -9.085 12.402 1.00 91.94 265 PHE A O 1
ATOM 1977 N N . GLY A 1 266 ? -7.258 -9.139 13.252 1.00 82.31 266 GLY A N 1
ATOM 1978 C CA . GLY A 1 266 ? -6.654 -9.765 12.089 1.00 82.31 266 GLY A CA 1
ATOM 1979 C C . GLY A 1 266 ? -5.287 -9.194 11.756 1.00 82.31 266 GLY A C 1
ATOM 1980 O O . GLY A 1 266 ? -5.085 -7.988 11.613 1.00 82.31 266 GLY A O 1
ATOM 1981 N N . SER A 1 267 ? -4.354 -10.106 11.519 1.00 79.12 267 SER A N 1
ATOM 1982 C CA . SER A 1 267 ? -2.959 -9.790 11.237 1.00 79.12 267 SER A CA 1
ATOM 1983 C C . SER A 1 267 ? -2.683 -9.505 9.747 1.00 79.12 267 SER A C 1
ATOM 1985 O O . SER A 1 267 ? -1.556 -9.204 9.366 1.00 79.12 267 SER A O 1
ATOM 1987 N N . ASP A 1 268 ? -3.713 -9.550 8.898 1.00 81.25 268 ASP A N 1
ATOM 1988 C CA . ASP A 1 268 ? -3.625 -9.251 7.461 1.00 81.25 268 ASP A CA 1
ATOM 1989 C C . ASP A 1 268 ? -4.230 -7.879 7.094 1.00 81.25 268 ASP A C 1
ATOM 1991 O O . ASP A 1 268 ? -4.373 -7.553 5.916 1.00 81.25 268 ASP A O 1
ATOM 1995 N N . THR A 1 269 ? -4.591 -7.062 8.091 1.00 87.44 269 THR A N 1
ATOM 1996 C CA . THR A 1 269 ? -5.153 -5.723 7.863 1.00 87.44 269 THR A CA 1
ATOM 1997 C C . THR A 1 269 ? -4.106 -4.801 7.238 1.00 87.44 269 THR A C 1
ATOM 1999 O O . THR A 1 269 ? -3.040 -4.567 7.817 1.00 87.44 269 THR A O 1
ATOM 2002 N N . LEU A 1 270 ? -4.430 -4.240 6.070 1.00 88.88 270 LEU A N 1
ATOM 2003 C CA . LEU A 1 270 ? -3.598 -3.235 5.409 1.00 88.88 270 LEU A CA 1
ATOM 2004 C C . LEU A 1 270 ? -3.751 -1.873 6.080 1.00 88.88 270 LEU A C 1
ATOM 2006 O O . LEU A 1 270 ? -4.856 -1.458 6.432 1.00 88.88 270 LEU A O 1
ATOM 2010 N N . VAL A 1 271 ? -2.640 -1.158 6.201 1.00 90.88 271 VAL A N 1
ATOM 2011 C CA . VAL A 1 271 ? -2.567 0.175 6.788 1.00 90.88 271 VAL A CA 1
ATOM 2012 C C . VAL A 1 271 ? -2.084 1.155 5.723 1.00 90.88 271 VAL A C 1
ATOM 2014 O O . VAL A 1 271 ? -0.983 1.023 5.190 1.00 90.88 271 VAL A O 1
ATOM 2017 N N . TYR A 1 272 ? -2.922 2.142 5.418 1.00 90.81 272 TYR A N 1
ATOM 2018 C CA . TYR A 1 272 ? -2.670 3.196 4.440 1.00 90.81 272 TYR A CA 1
ATOM 2019 C C . TYR A 1 272 ? -2.372 4.499 5.178 1.00 90.81 272 TYR A C 1
ATOM 2021 O O . TYR A 1 272 ? -3.247 5.048 5.838 1.00 90.81 272 TYR A O 1
ATOM 2029 N N . LEU A 1 273 ? -1.150 5.005 5.086 1.00 91.00 273 LEU A N 1
ATOM 2030 C CA . LEU A 1 273 ? -0.732 6.248 5.724 1.00 91.00 273 LEU A CA 1
ATOM 2031 C C . LEU A 1 273 ? -0.739 7.357 4.679 1.00 91.00 273 LEU A C 1
ATOM 2033 O O . LEU A 1 273 ? 0.011 7.307 3.705 1.00 91.00 273 LEU A O 1
ATOM 2037 N N . ALA A 1 274 ? -1.597 8.349 4.881 1.00 89.88 274 ALA A N 1
ATOM 2038 C CA . ALA A 1 274 ? -1.783 9.459 3.962 1.00 89.88 274 ALA A CA 1
ATOM 2039 C C . ALA A 1 274 ? -1.283 10.766 4.579 1.00 89.88 274 ALA A C 1
ATOM 2041 O O . ALA A 1 274 ? -1.529 11.056 5.755 1.00 89.88 274 ALA A O 1
ATOM 2042 N N . LYS A 1 275 ? -0.616 11.578 3.757 1.00 87.94 275 LYS A N 1
ATOM 2043 C CA . LYS A 1 275 ? -0.287 12.962 4.091 1.00 87.94 275 LYS A CA 1
ATOM 2044 C C . LYS A 1 275 ? -1.421 13.855 3.617 1.00 87.94 275 LYS A C 1
ATOM 2046 O O . LYS A 1 275 ? -1.793 13.808 2.453 1.00 87.94 275 LYS A O 1
ATOM 2051 N N . VAL A 1 276 ? -1.935 14.721 4.484 1.00 85.44 276 VAL A N 1
ATOM 2052 C CA . VAL A 1 276 ? -3.059 15.612 4.123 1.00 85.44 276 VAL A CA 1
ATOM 2053 C C . VAL A 1 276 ? -2.719 16.530 2.938 1.00 85.44 276 VAL A C 1
ATOM 2055 O O . VAL A 1 276 ? -3.593 16.846 2.137 1.00 85.44 276 VAL A O 1
ATOM 2058 N N . ASN A 1 277 ? -1.444 16.903 2.797 1.00 81.75 277 ASN A N 1
ATOM 2059 C CA . ASN A 1 277 ? -0.959 17.786 1.733 1.00 81.75 277 ASN A CA 1
ATOM 2060 C C . ASN A 1 277 ? -0.591 17.050 0.429 1.00 81.75 277 ASN A C 1
ATOM 2062 O O . ASN A 1 277 ? -0.331 17.705 -0.575 1.00 81.75 277 ASN A O 1
ATOM 2066 N N . ASP A 1 278 ? -0.564 15.714 0.433 1.00 80.69 278 ASP A N 1
ATOM 2067 C CA . ASP A 1 278 ? -0.278 14.885 -0.741 1.00 80.69 278 ASP A CA 1
ATOM 2068 C C . ASP A 1 278 ? -1.106 13.595 -0.677 1.00 80.69 278 ASP A C 1
ATOM 2070 O O . ASP A 1 278 ? -0.684 12.574 -0.134 1.00 80.69 278 ASP A O 1
ATOM 2074 N N . LEU A 1 279 ? -2.314 13.659 -1.238 1.00 75.94 279 LEU A N 1
ATOM 2075 C CA . LEU A 1 279 ? -3.226 12.515 -1.322 1.00 75.94 279 LEU A CA 1
ATOM 2076 C C . LEU A 1 279 ? -2.943 11.612 -2.528 1.00 75.94 279 LEU A C 1
ATOM 2078 O O . LEU A 1 279 ? -3.548 10.546 -2.639 1.00 75.94 279 LEU A O 1
ATOM 2082 N N . ALA A 1 280 ? -2.059 12.035 -3.439 1.00 67.12 280 ALA A N 1
ATOM 2083 C CA . ALA A 1 280 ? -1.634 11.211 -4.565 1.00 67.12 280 ALA A CA 1
ATOM 2084 C C . ALA A 1 280 ? -0.655 10.121 -4.111 1.00 67.12 280 ALA A C 1
ATOM 2086 O O . ALA A 1 280 ? -0.552 9.072 -4.750 1.00 67.12 280 ALA A O 1
ATOM 2087 N N . THR A 1 281 ? 0.021 10.360 -2.986 1.00 72.38 281 THR A N 1
ATOM 2088 C CA . THR A 1 281 ? 1.027 9.469 -2.433 1.00 72.38 281 THR A CA 1
ATOM 2089 C C . THR A 1 281 ? 0.587 8.901 -1.088 1.00 72.38 281 THR A C 1
ATOM 2091 O O . THR A 1 281 ? 0.432 9.617 -0.100 1.00 72.38 281 THR A O 1
ATOM 2094 N N . VAL A 1 282 ? 0.452 7.577 -1.016 1.00 81.81 282 VAL A N 1
ATOM 2095 C CA . VAL A 1 282 ? 0.080 6.881 0.222 1.00 81.81 282 VAL A CA 1
ATOM 2096 C C . VAL A 1 282 ? 1.103 5.801 0.525 1.00 81.81 282 VAL A C 1
ATOM 2098 O O . VAL A 1 282 ? 1.418 4.974 -0.331 1.00 81.81 282 VAL A O 1
ATOM 2101 N N . LEU A 1 283 ? 1.628 5.798 1.748 1.00 82.56 283 LEU A N 1
ATOM 2102 C CA . LEU A 1 283 ? 2.474 4.714 2.232 1.00 82.56 283 LEU A CA 1
ATOM 2103 C C . LEU A 1 283 ? 1.577 3.554 2.649 1.00 82.56 283 LEU A C 1
ATOM 2105 O O . LEU A 1 283 ? 0.699 3.711 3.493 1.00 82.56 283 LEU A O 1
ATOM 2109 N N . VAL A 1 284 ? 1.800 2.389 2.058 1.00 84.31 284 VAL A N 1
ATOM 2110 C CA . VAL A 1 284 ? 1.054 1.175 2.368 1.00 84.31 284 VAL A CA 1
ATOM 2111 C C . VAL A 1 284 ? 1.954 0.221 3.118 1.00 84.31 284 VAL A C 1
ATOM 2113 O O . VAL A 1 284 ? 3.100 -0.019 2.757 1.00 84.31 284 VAL A O 1
ATOM 2116 N N . THR A 1 285 ? 1.425 -0.321 4.195 1.00 81.12 285 THR A N 1
ATOM 2117 C CA . THR A 1 285 ? 2.069 -1.357 4.988 1.00 81.12 285 THR A CA 1
ATOM 2118 C C . THR A 1 285 ? 0.982 -2.280 5.522 1.00 81.12 285 THR A C 1
ATOM 2120 O O . THR A 1 285 ? -0.203 -2.104 5.232 1.00 81.12 285 THR A O 1
ATOM 2123 N N . ASP A 1 286 ? 1.360 -3.286 6.283 1.00 81.00 286 ASP A N 1
ATOM 2124 C CA . ASP A 1 286 ? 0.424 -4.138 6.993 1.00 81.00 286 ASP A CA 1
ATOM 2125 C C . ASP A 1 286 ? 0.764 -4.159 8.470 1.00 81.00 286 ASP A C 1
ATOM 2127 O O . ASP A 1 286 ? 1.837 -3.742 8.917 1.00 81.00 286 ASP A O 1
ATOM 2131 N N . ILE A 1 287 ? -0.196 -4.638 9.245 1.00 86.38 287 ILE A N 1
ATOM 2132 C CA . ILE A 1 287 ? -0.066 -4.569 10.684 1.00 86.38 287 ILE A CA 1
ATOM 2133 C C . ILE A 1 287 ? 1.062 -5.452 11.242 1.00 86.38 287 ILE A C 1
ATOM 2135 O O . ILE A 1 287 ? 1.649 -5.083 12.257 1.00 86.38 287 ILE A O 1
ATOM 2139 N N . LYS A 1 288 ? 1.428 -6.558 10.573 1.00 83.44 288 LYS A N 1
ATOM 2140 C CA . LYS A 1 288 ? 2.541 -7.425 11.007 1.00 83.44 288 LYS A CA 1
ATOM 2141 C C . LYS A 1 288 ? 3.887 -6.721 10.877 1.00 83.44 288 LYS A C 1
ATOM 2143 O O . LYS A 1 288 ? 4.720 -6.878 11.760 1.00 83.44 288 LYS A O 1
ATOM 2148 N N . GLU A 1 289 ? 4.093 -5.949 9.809 1.00 81.75 289 GLU A N 1
ATOM 2149 C CA . GLU A 1 289 ? 5.319 -5.148 9.646 1.00 81.75 289 GLU A CA 1
ATOM 2150 C C . GLU A 1 289 ? 5.393 -4.033 10.694 1.00 81.75 289 GLU A C 1
ATOM 2152 O O . GLU A 1 289 ? 6.450 -3.752 11.256 1.00 81.75 289 GLU A O 1
ATOM 2157 N N . LEU A 1 290 ? 4.256 -3.398 10.995 1.00 86.12 290 LEU A N 1
ATOM 2158 C CA . LEU A 1 290 ? 4.207 -2.338 11.998 1.00 86.12 290 LEU A CA 1
ATOM 2159 C C . LEU A 1 290 ? 4.362 -2.866 13.431 1.00 86.12 290 LEU A C 1
ATOM 2161 O O . LEU A 1 290 ? 4.840 -2.127 14.293 1.00 86.12 290 LEU A O 1
ATOM 2165 N N . LEU A 1 291 ? 3.945 -4.094 13.724 1.00 90.19 291 LEU A N 1
ATOM 2166 C CA . LEU A 1 291 ? 4.056 -4.692 15.053 1.00 90.19 291 LEU A CA 1
ATOM 2167 C C . LEU A 1 291 ? 4.508 -6.156 14.952 1.00 90.19 291 LEU A C 1
ATOM 2169 O O . LEU A 1 291 ? 3.691 -7.068 15.104 1.00 90.19 291 LEU A O 1
ATOM 2173 N N . PRO A 1 292 ? 5.806 -6.399 14.701 1.00 86.00 292 PRO A N 1
ATOM 2174 C CA . PRO A 1 292 ? 6.346 -7.750 14.717 1.00 86.00 292 PRO A CA 1
ATOM 2175 C C . PRO A 1 292 ? 6.254 -8.344 16.128 1.00 86.00 292 PRO A C 1
ATOM 2177 O O . PRO A 1 292 ? 6.353 -7.621 17.119 1.00 86.00 292 PRO A O 1
ATOM 2180 N N . LEU A 1 293 ? 6.097 -9.671 16.213 1.00 88.19 293 LEU A N 1
ATOM 2181 C CA . LEU A 1 293 ? 5.986 -10.415 17.480 1.00 88.19 293 LEU A CA 1
ATOM 2182 C C . LEU A 1 293 ? 4.848 -9.909 18.391 1.00 88.19 293 LEU A C 1
ATOM 2184 O O . LEU A 1 293 ? 4.968 -9.905 19.615 1.00 88.19 293 LEU A O 1
ATOM 2188 N N . SER A 1 294 ? 3.746 -9.463 17.785 1.00 88.12 294 SER A N 1
ATOM 2189 C CA . SER A 1 294 ? 2.549 -9.001 18.489 1.00 88.12 294 SER A CA 1
ATOM 2190 C C . SER A 1 294 ? 1.957 -10.069 19.411 1.00 88.12 294 SER A C 1
ATOM 2192 O O . SER A 1 294 ? 1.935 -11.253 19.062 1.00 88.12 294 SER A O 1
ATOM 2194 N N . PHE A 1 295 ? 1.373 -9.641 20.531 1.00 87.69 295 PHE A N 1
ATOM 2195 C CA . PHE A 1 295 ? 0.637 -10.532 21.428 1.00 87.69 295 PHE A CA 1
ATOM 2196 C C . PHE A 1 295 ? -0.614 -11.054 20.713 1.00 87.69 295 PHE A C 1
ATOM 2198 O O . PHE A 1 295 ? -1.489 -10.263 20.364 1.00 87.69 295 PHE A O 1
ATOM 2205 N N . THR A 1 296 ? -0.652 -12.356 20.427 1.00 82.44 296 THR A N 1
ATOM 2206 C CA . THR A 1 296 ? -1.729 -13.011 19.655 1.00 82.44 296 THR A CA 1
ATOM 2207 C C . THR A 1 296 ? -2.245 -14.299 20.294 1.00 82.44 296 THR A C 1
ATOM 2209 O O . THR A 1 296 ? -3.331 -14.744 19.934 1.00 82.44 296 THR A O 1
ATOM 2212 N N . ASP A 1 297 ? -1.515 -14.854 21.264 1.00 73.62 297 ASP A N 1
ATOM 2213 C CA . ASP A 1 297 ? -1.896 -16.052 22.005 1.00 73.62 297 ASP A CA 1
ATOM 2214 C C . ASP A 1 297 ? -2.345 -15.647 23.418 1.00 73.62 297 ASP A C 1
ATOM 2216 O O . ASP A 1 297 ? -1.557 -15.067 24.175 1.00 73.62 297 ASP A O 1
ATOM 2220 N N . PHE A 1 298 ? -3.601 -15.946 23.761 1.00 56.88 298 PHE A N 1
ATOM 2221 C CA . PHE A 1 298 ? -4.177 -15.782 25.100 1.00 56.88 298 PHE A CA 1
ATOM 2222 C C . PHE A 1 298 ? -4.952 -17.038 25.498 1.00 56.88 298 PHE A C 1
ATOM 2224 O O . PHE A 1 298 ? -5.715 -17.551 24.646 1.00 56.88 298 PHE A O 1
#

Organism: Timema cristinae (NCBI:txid61476)

Solvent-accessible surface area (backbone atoms only — not comparable to full-atom values): 16711 Å² total; per-residue (Å²): 135,90,82,89,84,86,88,86,87,90,84,91,82,88,82,92,79,86,87,82,90,85,83,90,78,80,87,74,81,77,60,79,70,56,63,56,48,51,54,50,54,55,60,69,66,55,76,77,58,61,67,57,37,45,52,43,2,43,59,24,19,77,70,32,44,34,88,84,81,70,64,47,26,4,8,14,32,31,34,72,83,68,52,73,31,60,12,29,21,40,63,43,95,57,63,90,72,37,42,50,13,59,48,40,11,50,53,53,34,44,76,72,72,47,76,51,61,53,33,35,21,34,19,36,84,49,98,89,56,79,64,74,77,51,73,69,46,46,57,58,46,44,75,67,36,82,46,36,28,36,35,24,32,41,77,82,68,82,51,31,41,31,68,34,58,35,73,67,57,48,46,33,45,50,44,1,46,60,26,17,79,68,34,44,35,89,84,81,65,69,51,29,5,7,15,33,32,31,70,89,68,53,76,27,62,11,28,22,40,62,39,93,63,58,88,71,36,46,50,12,56,50,44,10,49,51,53,31,43,79,69,76,46,69,52,58,46,34,35,20,36,19,34,69,44,84,89,72,79,47,83,70,76,79,53,71,72,44,46,55,59,48,43,76,49,40,63,78,25,33,36,36,26,32,35,74,93,40,81,65,48,30,43,47,50,40,44,45,79,77,40,68,91,59,95,79,85,131

Radius of gyration: 26.34 Å; Cα contacts (8 Å, |Δi|>4): 586; chains: 1; bounding box: 55×85×68 Å